Protein AF-A0A524MQH8-F1 (afdb_monomer_lite)

Secondary structure (DSSP, 8-state):
-HHHHHHHHHHTT-SSHHHHHHHHHHHHHHHH---------TTTS-----STT-BGGGEEE-TTSEEEEEEE-GGGPEEEEEEE--HHHHHHHHHHHHHSTTSBTTTT--HHHHHHHHHTTSTT--THHHHHHHHHHHHHHHHHHS---TTS-HHHHHHHHHHHHHHHHHHTT-B-PPPTTHHHHHHHHHHHHHHHHHHHHHHHHHHHHHHHHHHHHHHHHHHHHHHHHHHHHHHHHHHHHHHHHHHHTT---HHHHHHHHHHHHHHHHHHHHHHHHHHHHHHHHHHHHHHHHHHHHHHHHHHHHHHHHHHHHHHTTTB-HHHHHHHTS-THHHHHHHHHHT--GGGGS-HHHHHHHGGGSPPPGGGTT-

Sequence (370 aa):
LPEIRRFIDENLTHDELKRRKTATVCYLINELKFRVGDEKDEEEEADTVGASSLRAEHICFNEDDTVTFDFLGKDSVRLLLTAKLDEKVVKNLKEFMKSSDGNTLFDEVNSSVVSEFLDEVMKGISAKVFRTCHATDAVESKLKEVAVSNDAPEYFKKHIATLANLEAAITCNHKRTISASWQQSLEHQKERLKERRKKTRENTRIYKQRVLDTNAKFEERVVNYEAKLEDDKAKLLEYQKELEQREKDGKSLEGVKKRVASKKKTISTGRKRIRDLKAKHRESIEKLKEKLENRQQRDKEMIEKTELQIEARELTRDYNLGTSLKSYVDPRVYLEWGKRVDYDWRNYYSSTLEKKFNWMDPKPAEEEAQ

Radius of gyration: 39.58 Å; chains: 1; bounding box: 91×42×120 Å

pLDDT: mean 92.37, std 8.1, range [38.09, 98.19]

Foldseek 3Di:
DVQLLVLLVVQCPPPDLLSVLLSLLLQCCQVVVWDQADDDDVVPDDPAGTSQFDALVQWDQDPVQKIWGWTQHPPRDTDTDIDRDDPSSVVLSVVLNVVQPGGGSNPPDHQVNNQVSSVVRPNPDGSLQSLLVQLQVQLLVQLVVDDAALPDDQLVVLLSSLVSLLSSQVRNVQFDDFDPCLVVVLVVLVVVLVVLVVVLVVVLVVLVVVLVVLVVVLVVVLVVLVVVLVVLVVVLVVLVVVLVVCVVVVHDNVVSVVVNVVSVVVNVVSVVVSVVSVVVSVVVSVVSVVVSVVVSVVSVVVSVSSVSVSVSSVSCRTTDSCCCLQRRHDLVSLVVSCVVNVHDSCVNDDPVSCVVCCVVPPDDPPVVPD

Structure (mmCIF, N/CA/C/O backbone):
data_AF-A0A524MQH8-F1
#
_entry.id   AF-A0A524MQH8-F1
#
loop_
_atom_site.group_PDB
_atom_site.id
_atom_site.type_symbol
_atom_site.label_atom_id
_atom_site.label_alt_id
_atom_site.label_comp_id
_atom_site.label_asym_id
_atom_site.label_entity_id
_atom_site.label_seq_id
_atom_site.pdbx_PDB_ins_code
_atom_site.Cartn_x
_atom_site.Cartn_y
_atom_site.Cartn_z
_atom_site.occupancy
_atom_site.B_iso_or_equiv
_atom_site.auth_seq_id
_atom_site.auth_comp_id
_atom_site.auth_asym_id
_atom_site.auth_atom_id
_atom_site.pdbx_PDB_model_num
ATOM 1 N N . LEU A 1 1 ? 1.382 -5.362 -28.847 1.00 81.88 1 LEU A N 1
ATOM 2 C CA . LEU A 1 1 ? 2.761 -5.676 -28.390 1.00 81.88 1 LEU A CA 1
ATOM 3 C C . LEU A 1 1 ? 3.422 -6.818 -29.165 1.00 81.88 1 LEU A C 1
ATOM 5 O O . LEU A 1 1 ? 4.540 -6.590 -29.607 1.00 81.88 1 LEU A O 1
ATOM 9 N N . PRO A 1 2 ? 2.807 -8.005 -29.355 1.00 90.00 2 PRO A N 1
ATOM 10 C CA . PRO A 1 2 ? 3.477 -9.125 -30.032 1.00 90.00 2 PRO A CA 1
ATOM 11 C C . PRO A 1 2 ? 4.004 -8.788 -31.436 1.00 90.00 2 PRO A C 1
ATOM 13 O O . PRO A 1 2 ? 5.153 -9.083 -31.741 1.00 90.00 2 PRO A O 1
ATOM 16 N N . GLU A 1 3 ? 3.205 -8.093 -32.251 1.00 91.44 3 GLU A N 1
ATOM 17 C CA . GLU A 1 3 ? 3.599 -7.661 -33.602 1.00 91.44 3 GLU A CA 1
ATOM 18 C C . GLU A 1 3 ? 4.804 -6.714 -33.590 1.00 91.44 3 GLU A C 1
ATOM 20 O O . GLU A 1 3 ? 5.739 -6.900 -34.359 1.00 91.44 3 GLU A O 1
ATOM 25 N N . ILE A 1 4 ? 4.825 -5.755 -32.659 1.00 92.69 4 ILE A N 1
ATOM 26 C CA . ILE A 1 4 ? 5.936 -4.807 -32.490 1.00 92.69 4 ILE A CA 1
ATOM 27 C C . ILE A 1 4 ? 7.210 -5.538 -32.059 1.00 92.69 4 ILE A C 1
ATOM 29 O O . ILE A 1 4 ? 8.285 -5.238 -32.560 1.00 92.69 4 ILE A O 1
ATOM 33 N N . ARG A 1 5 ? 7.106 -6.518 -31.150 1.00 94.31 5 ARG A N 1
ATOM 34 C CA . ARG A 1 5 ? 8.263 -7.323 -30.722 1.00 94.31 5 ARG A CA 1
ATOM 35 C C . ARG A 1 5 ? 8.853 -8.117 -31.883 1.00 94.31 5 ARG A C 1
ATOM 37 O O . ARG A 1 5 ? 10.067 -8.134 -32.033 1.00 94.31 5 ARG A O 1
ATOM 44 N N . ARG A 1 6 ? 7.998 -8.720 -32.713 1.00 96.06 6 ARG A N 1
ATOM 45 C CA . ARG A 1 6 ? 8.434 -9.424 -33.923 1.00 96.06 6 ARG A CA 1
ATOM 46 C C . ARG A 1 6 ? 9.118 -8.469 -34.904 1.00 96.06 6 ARG A C 1
ATOM 48 O O . ARG A 1 6 ? 10.205 -8.775 -35.369 1.00 96.06 6 ARG A O 1
ATOM 55 N N . PHE A 1 7 ? 8.531 -7.299 -35.149 1.00 96.56 7 PHE A N 1
ATOM 56 C CA . PHE A 1 7 ? 9.129 -6.289 -36.023 1.00 96.56 7 PHE A CA 1
ATOM 57 C C . PHE A 1 7 ? 10.491 -5.802 -35.513 1.00 96.56 7 PHE A C 1
ATOM 59 O O . PHE A 1 7 ? 11.428 -5.671 -36.295 1.00 96.56 7 PHE A O 1
ATOM 66 N N . ILE A 1 8 ? 10.635 -5.576 -34.203 1.00 97.12 8 ILE A N 1
ATOM 67 C CA . ILE A 1 8 ? 11.933 -5.247 -33.600 1.00 97.12 8 ILE A CA 1
ATOM 68 C C . ILE A 1 8 ? 12.939 -6.367 -33.884 1.00 97.12 8 ILE A C 1
ATOM 70 O O . ILE A 1 8 ? 14.015 -6.073 -34.396 1.00 97.12 8 ILE A O 1
ATOM 74 N N . ASP A 1 9 ? 12.583 -7.626 -33.608 1.00 97.44 9 ASP A N 1
ATOM 75 C CA . ASP A 1 9 ? 13.475 -8.778 -33.796 1.00 97.44 9 ASP A CA 1
ATOM 76 C C . ASP A 1 9 ? 13.929 -8.959 -35.254 1.00 97.44 9 ASP A C 1
ATOM 78 O O . ASP A 1 9 ? 15.113 -9.186 -35.511 1.00 97.44 9 ASP A O 1
ATOM 82 N N . GLU A 1 10 ? 13.016 -8.786 -36.213 1.00 97.19 10 GLU A N 1
ATOM 83 C CA . GLU A 1 10 ? 13.306 -8.846 -37.653 1.00 97.19 10 GLU A CA 1
ATOM 84 C C . GLU A 1 10 ? 14.309 -7.763 -38.091 1.00 97.19 10 GLU A C 1
ATOM 86 O O . GLU A 1 10 ? 15.114 -7.982 -38.995 1.00 97.19 10 GLU A O 1
ATOM 91 N N . ASN A 1 11 ? 14.310 -6.604 -37.423 1.00 98.06 11 ASN A N 1
ATOM 92 C CA . ASN A 1 11 ? 15.186 -5.479 -37.754 1.00 98.06 11 ASN A CA 1
ATOM 93 C C . ASN A 1 11 ? 16.503 -5.459 -36.955 1.00 98.06 11 ASN A C 1
ATOM 95 O O . ASN A 1 11 ? 17.382 -4.647 -37.251 1.00 98.06 11 ASN A O 1
ATOM 99 N N . LEU A 1 12 ? 16.702 -6.369 -35.992 1.00 98.12 12 LEU A N 1
ATOM 100 C CA . LEU A 1 12 ? 17.966 -6.478 -35.246 1.00 98.12 12 LEU A CA 1
ATOM 101 C C . LEU A 1 12 ? 19.152 -6.893 -36.126 1.00 98.12 12 LEU A C 1
ATOM 103 O O . LEU A 1 12 ? 20.298 -6.660 -35.747 1.00 98.12 12 LEU A O 1
ATOM 107 N N . THR A 1 13 ? 18.898 -7.485 -37.292 1.00 97.31 13 THR A N 1
ATOM 108 C CA . THR A 1 13 ? 19.925 -7.900 -38.262 1.00 97.31 13 THR A CA 1
ATOM 109 C C . THR A 1 13 ? 19.832 -7.132 -39.579 1.00 97.31 13 THR A C 1
ATOM 111 O O . THR A 1 13 ? 20.353 -7.599 -40.584 1.00 97.31 13 THR A O 1
ATOM 114 N N . HIS A 1 14 ? 19.157 -5.979 -39.594 1.00 97.44 14 HIS A N 1
ATOM 1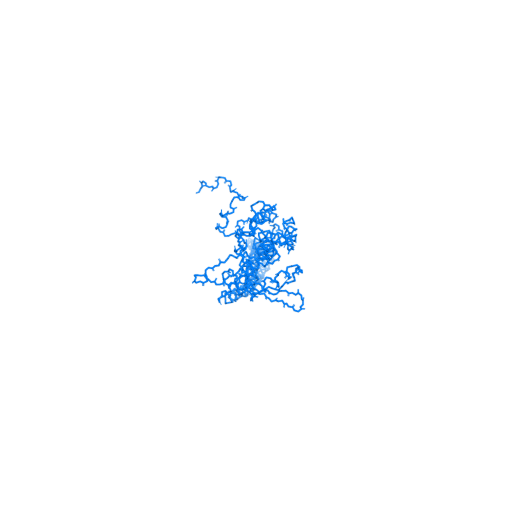15 C CA . HIS A 1 14 ? 18.964 -5.196 -40.813 1.00 97.44 14 HIS A CA 1
ATOM 116 C C . HIS A 1 14 ? 20.299 -4.659 -41.371 1.00 97.44 14 HIS A C 1
ATOM 118 O O . HIS A 1 14 ? 21.209 -4.313 -40.606 1.00 97.44 14 HIS A O 1
ATOM 124 N N . ASP A 1 15 ? 20.405 -4.579 -42.703 1.00 95.50 15 ASP A N 1
ATOM 125 C CA . ASP A 1 15 ? 21.623 -4.139 -43.403 1.00 95.50 15 ASP A CA 1
ATOM 126 C C . ASP A 1 15 ? 21.898 -2.644 -43.189 1.00 95.50 15 ASP A C 1
ATOM 128 O O . ASP A 1 15 ? 23.035 -2.229 -42.970 1.00 95.50 15 ASP A O 1
ATOM 132 N N . GLU A 1 16 ? 20.841 -1.829 -43.202 1.00 96.31 16 GLU A N 1
ATOM 133 C CA . GLU A 1 16 ? 20.921 -0.403 -42.880 1.00 96.31 16 GLU A CA 1
ATOM 134 C C . GLU A 1 16 ? 21.254 -0.185 -41.394 1.00 96.31 16 GLU A C 1
ATOM 136 O O . GLU A 1 16 ? 20.467 -0.523 -40.503 1.00 96.31 16 GLU A O 1
ATOM 141 N N . LEU A 1 17 ? 22.410 0.436 -41.137 1.00 94.56 17 LEU A N 1
ATOM 142 C CA . LEU A 1 17 ? 22.953 0.637 -39.793 1.00 94.56 17 LEU A CA 1
ATOM 143 C C . LEU A 1 17 ? 22.011 1.434 -38.882 1.00 94.56 17 LEU A C 1
ATOM 145 O O . LEU A 1 17 ? 21.773 1.019 -37.748 1.00 94.56 17 LEU A O 1
ATOM 149 N N . LYS A 1 18 ? 21.450 2.546 -39.375 1.00 95.88 18 LYS A N 1
ATOM 150 C CA . LYS A 1 18 ? 20.526 3.393 -38.607 1.00 95.88 18 LYS A CA 1
ATOM 151 C C . LYS A 1 18 ? 19.309 2.595 -38.143 1.00 95.88 18 LYS A C 1
ATOM 153 O O . LYS A 1 18 ? 18.997 2.583 -36.957 1.00 95.88 18 LYS A O 1
ATOM 158 N N . ARG A 1 19 ? 18.696 1.831 -39.049 1.00 97.19 19 ARG A N 1
ATOM 159 C CA . ARG A 1 19 ? 17.550 0.962 -38.750 1.00 97.19 19 ARG A CA 1
ATOM 160 C C . ARG A 1 19 ? 17.898 -0.129 -37.733 1.00 97.19 19 ARG A C 1
ATOM 162 O O . ARG A 1 19 ? 17.135 -0.352 -36.793 1.00 97.19 19 ARG A O 1
ATOM 169 N N . ARG A 1 20 ? 19.082 -0.745 -37.846 1.00 97.50 20 ARG A N 1
ATOM 170 C CA . ARG A 1 20 ? 19.582 -1.738 -36.876 1.00 97.50 20 ARG A CA 1
ATOM 171 C C . ARG A 1 20 ? 19.827 -1.134 -35.487 1.00 97.50 20 ARG A C 1
ATOM 173 O O . ARG A 1 20 ? 19.473 -1.748 -34.474 1.00 97.50 20 ARG A O 1
ATOM 180 N N . LYS A 1 21 ? 20.385 0.081 -35.419 1.00 97.31 21 LYS A N 1
ATOM 181 C CA . LYS A 1 21 ? 20.532 0.857 -34.174 1.00 97.31 21 LYS A CA 1
ATOM 182 C C . LYS A 1 21 ? 19.164 1.157 -33.556 1.00 97.31 21 LYS A C 1
ATOM 184 O O . LYS A 1 21 ? 18.955 0.846 -32.386 1.00 97.31 21 LYS A O 1
ATOM 189 N N . THR A 1 22 ? 18.203 1.652 -34.339 1.00 97.44 22 THR A N 1
ATOM 190 C CA . THR A 1 22 ? 16.839 1.940 -33.863 1.00 97.44 22 THR A CA 1
ATOM 191 C C . THR A 1 22 ? 16.130 0.694 -33.332 1.00 97.44 22 THR A C 1
ATOM 193 O O . THR A 1 22 ? 15.541 0.744 -32.250 1.00 97.44 22 THR A O 1
ATOM 196 N N . ALA A 1 23 ? 16.241 -0.446 -34.022 1.00 98.00 23 ALA A N 1
ATOM 197 C CA . ALA A 1 23 ? 15.701 -1.719 -33.545 1.00 98.00 23 ALA A CA 1
ATOM 198 C C . ALA A 1 23 ? 16.347 -2.153 -32.218 1.00 98.00 23 ALA A C 1
ATOM 200 O O . ALA A 1 23 ? 15.649 -2.557 -31.287 1.00 98.00 23 ALA A O 1
ATOM 201 N N . THR A 1 24 ? 17.667 -1.990 -32.089 1.00 98.19 24 THR A N 1
ATOM 202 C CA . THR A 1 24 ? 18.403 -2.289 -30.850 1.00 98.19 24 THR A CA 1
ATOM 203 C C . THR A 1 24 ? 17.937 -1.397 -29.691 1.00 98.19 24 THR A C 1
ATOM 205 O O . THR A 1 24 ? 17.661 -1.900 -28.603 1.00 98.19 24 THR A O 1
ATOM 208 N N . VAL A 1 25 ? 17.744 -0.093 -29.919 1.00 97.62 25 VAL A N 1
ATOM 209 C CA . VAL A 1 25 ? 17.179 0.835 -28.919 1.00 97.62 25 VAL A CA 1
ATOM 210 C C . VAL A 1 25 ? 15.761 0.417 -28.511 1.00 97.62 25 VAL A C 1
ATOM 212 O O . VAL A 1 25 ? 15.453 0.350 -27.318 1.00 97.62 25 VAL A O 1
ATOM 215 N N . CYS A 1 26 ? 14.901 0.069 -29.474 1.00 97.19 26 CYS A N 1
ATOM 216 C CA . CYS A 1 26 ? 13.543 -0.408 -29.198 1.00 97.19 26 CYS A CA 1
ATOM 217 C C . CYS A 1 26 ? 13.537 -1.703 -28.374 1.00 97.19 26 CYS A C 1
ATOM 219 O O . CYS A 1 26 ? 12.717 -1.847 -27.462 1.00 97.19 26 CYS A O 1
ATOM 221 N N . TYR A 1 27 ? 14.470 -2.621 -28.649 1.00 97.75 27 TYR A N 1
ATOM 222 C CA . TYR A 1 27 ? 14.665 -3.826 -27.848 1.00 97.75 27 TYR A CA 1
ATOM 223 C C . TYR A 1 27 ? 14.998 -3.472 -26.394 1.00 97.75 27 TYR A C 1
ATOM 225 O O . TYR A 1 27 ? 14.322 -3.952 -25.485 1.00 97.75 27 TYR A O 1
ATOM 233 N N . LEU A 1 28 ? 15.971 -2.584 -26.152 1.00 97.25 28 LEU A N 1
ATOM 234 C CA . LEU A 1 28 ? 16.355 -2.173 -24.794 1.00 97.25 28 LEU A CA 1
ATOM 235 C C . LEU A 1 28 ? 15.188 -1.503 -24.046 1.00 97.25 28 LEU A C 1
ATOM 237 O O . LEU A 1 28 ? 14.962 -1.776 -22.866 1.00 97.25 28 LEU A O 1
ATOM 241 N N . ILE A 1 29 ? 14.393 -0.675 -24.728 1.00 95.56 29 ILE A N 1
ATOM 242 C CA . ILE A 1 29 ? 13.192 -0.052 -24.149 1.00 95.56 29 ILE A CA 1
ATOM 243 C C . ILE A 1 29 ? 12.154 -1.111 -23.761 1.00 95.56 29 ILE A C 1
ATOM 245 O O . ILE A 1 29 ? 11.591 -1.049 -22.669 1.00 95.56 29 ILE A O 1
ATOM 249 N N . ASN A 1 30 ? 11.882 -2.087 -24.626 1.00 95.38 30 ASN A N 1
ATOM 250 C CA . ASN A 1 30 ? 10.863 -3.103 -24.365 1.00 95.38 30 ASN A CA 1
ATOM 251 C C . ASN A 1 30 ? 11.314 -4.150 -23.327 1.00 95.38 30 ASN A C 1
ATOM 253 O O . ASN A 1 30 ? 10.545 -4.501 -22.427 1.00 95.38 30 ASN A O 1
ATOM 257 N N . GLU A 1 31 ? 12.542 -4.654 -23.432 1.00 94.81 31 GLU A N 1
ATOM 258 C CA . GLU A 1 31 ? 13.038 -5.749 -22.593 1.00 94.81 31 GLU A CA 1
ATOM 259 C C . GLU A 1 31 ? 13.606 -5.259 -21.262 1.00 94.81 31 GLU A C 1
ATOM 261 O O . GLU A 1 31 ? 13.322 -5.858 -20.224 1.00 94.81 31 GLU A O 1
ATOM 266 N N . LEU A 1 32 ? 14.293 -4.115 -21.245 1.00 95.06 32 LEU A N 1
ATOM 267 C CA . LEU A 1 32 ? 14.907 -3.565 -20.029 1.00 95.06 32 LEU A CA 1
ATOM 268 C C . LEU A 1 32 ? 14.136 -2.379 -19.437 1.00 95.06 32 LEU A C 1
ATOM 270 O O . LEU A 1 32 ? 14.490 -1.872 -18.374 1.00 95.06 32 LEU A O 1
ATOM 274 N N . LYS A 1 33 ? 13.047 -1.950 -20.091 1.00 94.62 33 LYS A N 1
ATOM 275 C CA . LYS A 1 33 ? 12.110 -0.916 -19.607 1.00 94.62 33 LYS A CA 1
ATOM 276 C C . LYS A 1 33 ? 12.796 0.445 -19.452 1.00 94.62 33 LYS A C 1
ATOM 278 O O . LYS A 1 33 ? 12.359 1.301 -18.672 1.00 94.62 33 LYS A O 1
ATOM 283 N N . PHE A 1 34 ? 13.858 0.656 -20.229 1.00 94.44 34 PHE A N 1
ATOM 284 C CA . PHE A 1 34 ? 14.582 1.915 -20.289 1.00 94.44 34 PHE A CA 1
ATOM 285 C C . PHE A 1 34 ? 13.692 3.036 -20.835 1.00 94.44 34 PHE A C 1
ATOM 287 O O . PHE A 1 34 ? 12.722 2.823 -21.564 1.00 94.44 34 PHE A O 1
ATOM 294 N N . ARG A 1 35 ? 14.012 4.270 -20.442 1.00 92.31 35 ARG A N 1
ATOM 295 C CA . ARG A 1 35 ? 13.498 5.465 -21.128 1.00 92.31 35 ARG A CA 1
ATOM 296 C C . ARG A 1 35 ? 14.278 5.643 -22.427 1.00 92.31 35 ARG A C 1
ATOM 298 O O . ARG A 1 35 ? 15.406 5.180 -22.493 1.00 92.31 35 ARG A O 1
ATOM 305 N N . VAL A 1 36 ? 13.705 6.349 -23.402 1.00 90.25 36 VAL A N 1
ATOM 306 C CA . VAL A 1 36 ? 14.403 6.689 -24.656 1.00 90.25 36 VAL A CA 1
ATOM 307 C C . VAL A 1 36 ? 15.668 7.485 -24.354 1.00 90.25 36 VAL A C 1
ATOM 309 O O . VAL A 1 36 ? 16.747 6.942 -24.495 1.00 90.25 36 VAL A O 1
ATOM 312 N N . GLY A 1 37 ? 15.529 8.690 -23.792 1.00 84.12 37 GLY A N 1
ATOM 313 C CA . GLY A 1 37 ? 16.664 9.566 -23.489 1.00 84.12 37 GLY A CA 1
ATOM 314 C C . GLY A 1 37 ? 17.256 10.157 -24.762 1.00 84.12 37 GLY A C 1
ATOM 315 O O . GLY A 1 37 ? 18.005 9.484 -25.462 1.00 84.12 37 GLY A O 1
ATOM 316 N N . ASP A 1 38 ? 16.884 11.398 -25.050 1.00 81.31 38 ASP A N 1
ATOM 317 C CA . ASP A 1 38 ? 17.509 12.175 -26.118 1.00 81.31 38 ASP A CA 1
ATOM 318 C C . ASP A 1 38 ? 18.788 12.837 -25.586 1.00 81.31 38 ASP A C 1
ATOM 320 O O . ASP A 1 38 ? 18.937 12.998 -24.370 1.00 81.31 38 ASP A O 1
ATOM 324 N N . GLU A 1 39 ? 19.704 13.185 -26.491 1.00 71.12 39 GLU A N 1
ATOM 325 C CA . GLU A 1 39 ? 20.921 13.926 -26.150 1.00 71.12 39 GLU A CA 1
ATOM 326 C C . GLU A 1 39 ? 20.575 15.270 -25.500 1.00 71.12 39 GLU A C 1
ATOM 328 O O . GLU A 1 39 ? 19.567 15.906 -25.821 1.00 71.12 39 GLU A O 1
ATOM 333 N N . LYS A 1 40 ? 21.409 15.663 -24.541 1.00 71.81 40 LYS A N 1
ATOM 334 C CA . LYS A 1 40 ? 21.242 16.862 -23.723 1.00 71.81 40 LYS A CA 1
ATOM 335 C C . LYS A 1 40 ? 22.463 17.745 -23.875 1.00 71.81 40 LYS A C 1
ATOM 337 O O . LYS A 1 40 ? 23.552 17.243 -24.134 1.00 71.81 40 LYS A O 1
ATOM 342 N N . ASP A 1 41 ? 22.267 19.039 -23.668 1.00 66.00 41 ASP A N 1
ATOM 343 C CA . ASP A 1 41 ? 23.373 19.977 -23.556 1.00 66.00 41 ASP A CA 1
ATOM 344 C C . ASP A 1 41 ? 24.099 19.745 -22.219 1.00 66.00 41 ASP A C 1
ATOM 346 O O . ASP A 1 41 ? 23.533 19.967 -21.145 1.00 66.00 41 ASP A O 1
ATOM 350 N N . GLU A 1 42 ? 25.329 19.234 -22.286 1.00 62.56 42 GLU A N 1
ATOM 351 C CA . GLU A 1 42 ? 26.147 18.889 -21.116 1.00 62.56 42 GLU A CA 1
ATOM 352 C C . GLU A 1 42 ? 26.597 20.128 -20.316 1.00 62.56 42 GLU A C 1
ATOM 354 O O . GLU A 1 42 ? 27.005 19.992 -19.160 1.00 62.56 42 GLU A O 1
ATOM 359 N N . GLU A 1 43 ? 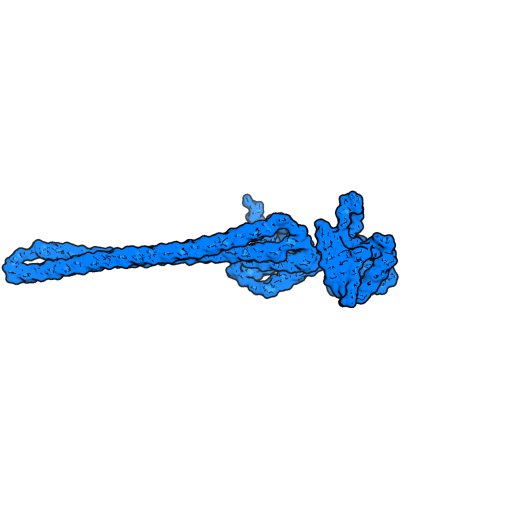26.502 21.336 -20.889 1.00 60.41 43 GLU A N 1
ATOM 360 C CA . GLU A 1 43 ? 26.826 22.588 -20.196 1.00 60.41 43 GLU A CA 1
ATOM 361 C C . GLU A 1 43 ? 25.653 23.107 -19.346 1.00 60.41 43 GLU A C 1
ATOM 363 O O . GLU A 1 43 ? 25.865 23.767 -18.323 1.00 60.41 43 GLU A O 1
ATOM 368 N N . GLU A 1 44 ? 24.414 22.782 -19.730 1.00 61.00 44 GLU A N 1
ATOM 369 C CA . GLU A 1 44 ? 23.197 23.287 -19.080 1.00 61.00 44 GLU A CA 1
ATOM 370 C C . GLU A 1 44 ? 22.473 22.233 -18.228 1.00 61.00 44 GLU A C 1
ATOM 372 O O . GLU A 1 44 ? 21.766 22.574 -17.270 1.00 61.00 44 GLU A O 1
ATOM 377 N N . GLU A 1 45 ? 22.648 20.945 -18.536 1.00 74.31 45 GLU A N 1
ATOM 378 C CA . GLU A 1 45 ? 21.910 19.853 -17.909 1.00 74.31 45 GLU A CA 1
ATOM 379 C C . GLU A 1 45 ? 22.808 18.802 -17.250 1.00 74.31 45 GLU A C 1
ATOM 381 O O . GLU A 1 45 ? 23.938 18.538 -17.645 1.00 74.31 45 GLU A O 1
ATOM 386 N N . ALA A 1 46 ? 22.268 18.134 -16.225 1.00 79.19 46 ALA A N 1
ATOM 387 C CA . ALA A 1 46 ? 22.944 16.992 -15.625 1.00 79.19 46 ALA A CA 1
ATOM 388 C C . ALA A 1 46 ? 23.111 15.859 -16.653 1.00 79.19 46 ALA A C 1
ATOM 390 O O . ALA A 1 46 ? 22.111 15.427 -17.246 1.00 79.19 46 ALA A O 1
ATOM 391 N N . ASP A 1 47 ? 24.336 15.334 -16.770 1.00 85.12 47 ASP A N 1
ATOM 392 C CA . ASP A 1 47 ? 24.672 14.168 -17.597 1.00 85.12 47 ASP A CA 1
ATOM 393 C C . ASP A 1 47 ? 23.831 12.961 -17.162 1.00 85.12 47 ASP A C 1
ATOM 395 O O . ASP A 1 47 ? 24.051 12.319 -16.129 1.00 85.12 47 ASP A O 1
ATOM 399 N N . THR A 1 48 ? 22.760 12.735 -17.915 1.00 89.44 48 THR A N 1
ATOM 400 C CA . THR A 1 48 ? 21.761 11.711 -17.651 1.00 89.44 48 THR A CA 1
ATOM 401 C C . THR A 1 48 ? 21.370 11.072 -18.963 1.00 89.44 48 THR A C 1
ATOM 403 O O . THR A 1 48 ? 21.054 11.765 -19.927 1.00 89.44 48 THR A O 1
ATOM 406 N N . VAL A 1 49 ? 21.340 9.744 -18.992 1.00 91.62 49 VAL A N 1
ATOM 407 C CA . VAL A 1 49 ? 21.167 8.989 -20.234 1.00 91.62 49 VAL A CA 1
ATOM 408 C C . VAL A 1 49 ? 19.924 8.102 -20.226 1.00 91.62 49 VAL A C 1
ATOM 410 O O . VAL A 1 49 ? 19.362 7.747 -19.182 1.00 91.62 49 VAL A O 1
ATOM 413 N N . GLY A 1 50 ? 19.460 7.764 -21.425 1.00 93.12 50 GLY A N 1
ATOM 414 C CA . GLY A 1 50 ? 18.481 6.712 -21.677 1.00 93.12 50 GLY A CA 1
ATOM 415 C C . GLY A 1 50 ? 19.002 5.711 -22.703 1.00 93.12 50 GLY A C 1
ATOM 416 O O . GLY A 1 50 ? 20.190 5.677 -22.993 1.00 93.12 50 GLY A O 1
ATOM 417 N N . ALA A 1 51 ? 18.108 4.882 -23.233 1.00 95.19 51 ALA A N 1
ATOM 418 C CA . ALA A 1 51 ? 18.411 3.847 -24.210 1.00 95.19 51 ALA A CA 1
ATOM 419 C C . ALA A 1 51 ? 19.113 4.361 -25.480 1.00 95.19 51 ALA A C 1
ATOM 421 O O . A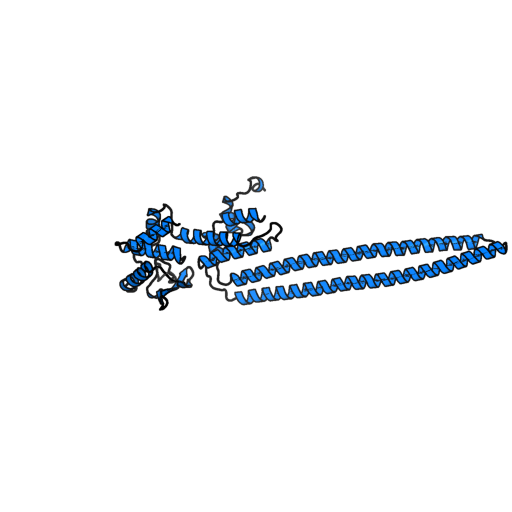LA A 1 51 ? 20.053 3.710 -25.918 1.00 95.19 51 ALA A O 1
ATOM 422 N N . SER A 1 52 ? 18.684 5.486 -26.067 1.00 94.69 52 SER A N 1
ATOM 423 C CA . SER A 1 52 ? 19.302 6.046 -27.285 1.00 94.69 52 SER A CA 1
ATOM 424 C C . SER A 1 52 ? 20.593 6.812 -27.015 1.00 94.69 52 SER A C 1
ATOM 426 O O . SER A 1 52 ? 21.443 6.890 -27.889 1.00 94.69 52 SER A O 1
ATOM 428 N N . SER A 1 53 ? 20.788 7.325 -25.804 1.00 93.69 53 SER A N 1
ATOM 429 C CA . SER A 1 53 ? 21.971 8.116 -25.450 1.00 93.69 53 SER A CA 1
ATOM 430 C C . SER A 1 53 ? 23.007 7.321 -24.638 1.00 93.69 53 SER A C 1
ATOM 432 O O . SER A 1 53 ? 23.822 7.902 -23.924 1.00 93.69 53 SER A O 1
ATOM 434 N N . LEU A 1 54 ? 22.968 5.981 -24.688 1.00 94.94 54 LEU A N 1
ATOM 435 C CA . LEU A 1 54 ? 23.975 5.137 -24.035 1.00 94.94 54 LEU A CA 1
ATOM 436 C C . LEU A 1 54 ? 25.363 5.372 -24.648 1.00 94.94 54 LEU A C 1
ATOM 438 O O . LEU A 1 54 ? 25.492 5.589 -25.849 1.00 94.94 54 LEU A O 1
ATOM 442 N N . ARG A 1 55 ? 26.402 5.252 -23.819 1.00 94.25 55 ARG A N 1
ATOM 443 C CA . ARG A 1 55 ? 27.822 5.369 -24.174 1.00 94.25 55 ARG A CA 1
ATOM 444 C C . ARG A 1 55 ? 28.537 4.073 -23.798 1.00 94.25 55 ARG A C 1
ATOM 446 O O . ARG A 1 55 ? 28.005 3.281 -23.017 1.00 94.25 55 ARG A O 1
ATOM 453 N N . ALA A 1 56 ? 29.727 3.845 -24.351 1.00 94.69 56 ALA A N 1
ATOM 454 C CA . ALA A 1 56 ? 30.448 2.583 -24.172 1.00 94.69 56 ALA A CA 1
ATOM 455 C C . ALA A 1 56 ? 30.770 2.299 -22.694 1.00 94.69 56 ALA A C 1
ATOM 457 O O . ALA A 1 56 ? 30.677 1.161 -22.246 1.00 94.69 56 ALA A O 1
ATOM 458 N N . GLU A 1 57 ? 31.058 3.344 -21.918 1.00 93.69 57 GLU A N 1
ATOM 459 C CA . GLU A 1 57 ? 31.324 3.267 -20.476 1.00 93.69 57 GLU A CA 1
ATOM 460 C C . GLU A 1 57 ? 30.131 2.777 -19.637 1.00 93.69 57 GLU A C 1
ATOM 462 O O . GLU A 1 57 ? 30.325 2.278 -18.532 1.00 93.69 57 GLU A O 1
ATOM 467 N N . HIS A 1 58 ? 28.903 2.867 -20.160 1.00 95.75 58 HIS A N 1
ATOM 468 C CA . HIS A 1 58 ? 27.691 2.445 -19.452 1.00 95.75 58 HIS A CA 1
ATOM 469 C C . HIS A 1 58 ? 27.415 0.943 -19.546 1.00 95.75 58 HIS A C 1
ATOM 471 O O . HIS A 1 58 ? 26.458 0.473 -18.930 1.00 95.75 58 HIS A O 1
ATOM 477 N N . ILE A 1 59 ? 28.180 0.197 -20.351 1.00 97.19 59 ILE A N 1
ATOM 478 C CA . ILE A 1 59 ? 27.893 -1.201 -20.687 1.00 97.19 59 ILE A CA 1
ATOM 479 C C . ILE A 1 59 ? 29.108 -2.073 -20.378 1.00 97.19 59 ILE A C 1
ATOM 481 O O . ILE A 1 59 ? 30.197 -1.865 -20.905 1.00 97.19 59 ILE A O 1
ATOM 485 N N . CYS A 1 60 ? 28.895 -3.112 -19.575 1.00 97.31 60 CYS A N 1
ATOM 486 C CA . CYS A 1 60 ? 29.893 -4.130 -19.273 1.00 97.31 60 CYS A CA 1
ATOM 487 C C . CYS A 1 60 ? 29.383 -5.516 -19.691 1.00 97.31 60 CYS A C 1
ATOM 489 O O . CYS A 1 60 ? 28.272 -5.907 -19.333 1.00 97.31 60 CYS A O 1
ATOM 491 N N . PHE A 1 61 ? 30.194 -6.262 -20.443 1.00 97.38 61 PHE A N 1
ATOM 492 C CA . PHE A 1 61 ? 29.915 -7.658 -20.790 1.00 97.38 61 PHE A CA 1
ATOM 493 C C . PHE A 1 61 ? 30.600 -8.575 -19.780 1.00 97.38 61 PHE A C 1
ATOM 495 O O . PHE A 1 61 ? 31.817 -8.502 -19.616 1.00 97.38 61 PHE A O 1
ATOM 502 N N . ASN A 1 62 ? 29.823 -9.435 -19.130 1.00 96.81 62 ASN A N 1
ATOM 503 C CA . ASN A 1 62 ? 30.305 -10.330 -18.085 1.00 96.81 62 ASN A CA 1
ATOM 504 C C . ASN A 1 62 ? 30.709 -11.700 -18.662 1.00 96.81 62 ASN A C 1
ATOM 506 O O . ASN A 1 62 ? 30.369 -12.042 -19.796 1.00 96.81 62 ASN A O 1
ATOM 510 N N . GLU A 1 63 ? 31.425 -12.496 -17.866 1.00 94.25 63 GLU A N 1
ATOM 511 C CA . GLU A 1 63 ? 31.883 -13.843 -18.251 1.00 94.25 63 GLU A CA 1
ATOM 512 C C . GLU A 1 63 ? 30.747 -14.880 -18.328 1.00 94.25 63 GLU A C 1
ATOM 514 O O . GLU A 1 63 ? 30.905 -15.920 -18.958 1.00 94.25 63 GLU A O 1
ATOM 519 N N . ASP A 1 64 ? 29.598 -14.604 -17.708 1.00 94.75 64 ASP A N 1
ATOM 520 C CA . ASP A 1 64 ? 28.430 -15.491 -17.615 1.00 94.75 64 ASP A CA 1
ATOM 521 C C . ASP A 1 64 ? 27.363 -15.227 -18.700 1.00 94.75 64 ASP A C 1
ATOM 523 O O . ASP A 1 64 ? 26.183 -15.533 -18.515 1.00 94.75 64 ASP A O 1
ATOM 527 N N . ASP A 1 65 ? 27.768 -14.632 -19.826 1.00 93.44 65 ASP A N 1
ATOM 528 C CA . ASP A 1 65 ? 26.905 -14.200 -20.936 1.00 93.44 65 ASP A CA 1
ATOM 529 C C . ASP A 1 65 ? 25.840 -13.151 -20.557 1.00 93.44 65 ASP A C 1
ATOM 531 O O . ASP A 1 65 ? 24.862 -12.943 -21.287 1.00 93.44 65 ASP A O 1
ATOM 535 N N . THR A 1 66 ? 26.009 -12.457 -19.428 1.00 97.62 66 THR A N 1
ATOM 536 C CA . THR A 1 66 ? 25.147 -11.332 -19.050 1.00 97.62 66 THR A CA 1
ATOM 537 C C . THR A 1 66 ? 25.768 -9.981 -19.403 1.00 97.62 66 THR A C 1
ATOM 539 O O . THR A 1 66 ? 26.977 -9.841 -19.600 1.00 97.62 66 THR A O 1
ATOM 542 N N . VAL A 1 67 ? 24.917 -8.959 -19.498 1.00 98.19 67 VAL A N 1
ATOM 543 C CA . VAL A 1 67 ? 25.312 -7.573 -19.759 1.00 98.19 67 VAL A CA 1
ATOM 544 C C . VAL A 1 67 ? 24.850 -6.702 -18.603 1.00 98.19 67 VAL A C 1
ATOM 546 O O . VAL A 1 67 ? 23.668 -6.704 -18.253 1.00 98.19 67 VAL A O 1
ATOM 549 N N . THR A 1 68 ? 25.782 -5.956 -18.017 1.00 97.94 68 THR A N 1
ATOM 550 C CA . THR A 1 68 ? 25.514 -4.974 -16.966 1.00 97.94 68 THR A CA 1
ATOM 551 C C . THR A 1 68 ? 25.444 -3.577 -17.568 1.00 97.94 68 THR A C 1
ATOM 553 O O . THR A 1 68 ? 26.365 -3.145 -18.254 1.00 97.94 68 THR A O 1
ATOM 556 N N . PHE A 1 69 ? 24.362 -2.867 -17.267 1.00 97.62 69 PHE A N 1
ATOM 557 C CA . PHE A 1 69 ? 24.160 -1.456 -17.567 1.00 97.62 69 PHE A CA 1
ATOM 558 C C . PHE A 1 69 ? 24.305 -0.646 -16.281 1.00 97.62 69 PHE A C 1
ATOM 560 O O . PHE A 1 69 ? 23.597 -0.930 -15.311 1.00 97.62 69 PHE A O 1
ATOM 567 N N . ASP A 1 70 ? 25.191 0.347 -16.278 1.00 96.00 70 ASP A N 1
ATOM 568 C CA . ASP A 1 70 ? 25.450 1.226 -15.136 1.00 96.00 70 ASP A CA 1
ATOM 569 C C . ASP A 1 70 ? 25.527 2.683 -15.591 1.00 96.00 70 ASP A C 1
ATOM 571 O O . ASP A 1 70 ? 26.497 3.101 -16.219 1.00 96.00 70 ASP A O 1
ATOM 575 N N . PHE A 1 71 ? 24.475 3.453 -15.320 1.00 94.25 71 PHE A N 1
ATOM 576 C CA . PHE A 1 71 ? 24.407 4.854 -15.731 1.00 94.25 71 PHE A CA 1
ATOM 577 C C . PHE A 1 71 ? 23.468 5.682 -14.855 1.00 94.25 71 PHE A C 1
ATOM 579 O O . PHE A 1 71 ? 22.607 5.154 -14.145 1.00 94.25 71 PHE A O 1
ATOM 586 N N . LEU A 1 72 ? 23.596 7.008 -14.922 1.00 93.38 72 LEU A N 1
ATOM 587 C CA . LEU A 1 72 ? 22.650 7.930 -14.296 1.00 93.38 72 LEU A CA 1
ATOM 588 C C . LEU A 1 72 ? 21.493 8.209 -15.255 1.00 93.38 72 LEU A C 1
ATOM 590 O O . LEU A 1 72 ? 21.679 8.749 -16.338 1.00 93.38 72 LEU A O 1
ATOM 594 N N . GLY A 1 73 ? 20.280 7.817 -14.872 1.00 91.31 73 GLY A N 1
ATOM 595 C CA . GLY A 1 73 ? 19.077 8.112 -15.641 1.00 91.31 73 GLY A CA 1
ATOM 596 C C . GLY A 1 73 ? 18.450 9.448 -15.246 1.00 91.31 73 GLY A C 1
ATOM 597 O O . GLY A 1 73 ? 19.027 10.254 -14.520 1.00 91.31 73 GLY A O 1
ATOM 598 N N . LYS A 1 74 ? 17.202 9.658 -15.677 1.00 87.19 74 LYS A N 1
ATOM 599 C CA . LYS A 1 74 ? 16.390 10.825 -15.287 1.00 87.19 74 LYS A CA 1
ATOM 600 C C . LYS A 1 74 ? 16.469 11.106 -13.776 1.00 87.19 74 LYS A C 1
ATOM 602 O O . LYS A 1 74 ? 16.359 10.176 -12.975 1.00 87.19 74 LYS A O 1
ATOM 607 N N . ASP A 1 75 ? 16.538 12.388 -13.421 1.00 86.44 75 ASP A N 1
ATOM 608 C CA . ASP A 1 75 ? 16.628 12.876 -12.039 1.00 86.44 75 ASP A CA 1
ATOM 609 C C . ASP A 1 75 ? 17.927 12.404 -11.335 1.00 86.44 75 ASP A C 1
ATOM 611 O O . ASP A 1 75 ? 17.969 12.296 -10.110 1.00 86.44 75 ASP A O 1
ATOM 615 N N . SER A 1 76 ? 18.969 12.083 -12.120 1.00 89.00 76 SER A N 1
ATOM 616 C CA . SER A 1 76 ? 20.283 11.573 -11.686 1.00 89.00 76 SER A CA 1
ATOM 617 C C . SER A 1 76 ? 20.205 10.311 -10.822 1.00 89.00 76 SER A C 1
ATOM 619 O O . SER A 1 76 ? 21.036 10.071 -9.945 1.00 89.00 76 SER A O 1
ATOM 621 N N . VAL A 1 77 ? 19.186 9.483 -11.056 1.00 89.56 77 VAL A N 1
ATOM 622 C CA . VAL A 1 77 ? 19.010 8.217 -10.346 1.00 89.56 77 VAL A CA 1
ATOM 623 C C . VAL A 1 77 ? 19.810 7.129 -11.055 1.00 89.56 77 VAL A C 1
ATOM 625 O O . VAL A 1 77 ? 19.549 6.828 -12.221 1.00 89.56 77 VAL A O 1
ATOM 628 N N . ARG A 1 78 ? 20.765 6.523 -10.340 1.00 92.19 78 ARG A N 1
ATOM 629 C CA . ARG A 1 78 ? 21.594 5.429 -10.861 1.00 92.19 78 ARG A CA 1
ATOM 630 C C . ARG A 1 78 ? 20.741 4.211 -11.207 1.00 92.19 78 ARG A C 1
ATOM 632 O O . ARG A 1 78 ? 20.002 3.698 -10.363 1.00 92.19 78 ARG A O 1
ATOM 639 N N . LEU A 1 79 ? 20.877 3.745 -12.439 1.00 92.06 79 LEU A N 1
ATOM 640 C CA . LEU A 1 79 ? 20.371 2.472 -12.915 1.00 92.06 79 LEU A CA 1
ATOM 641 C C . LEU A 1 79 ? 21.549 1.507 -12.984 1.00 92.06 79 LEU A C 1
ATOM 643 O O . LEU A 1 79 ? 22.464 1.727 -13.764 1.00 92.06 79 LEU A O 1
ATOM 647 N N . LEU A 1 80 ? 21.495 0.452 -12.171 1.00 93.69 80 LEU A N 1
ATOM 648 C CA . LEU A 1 80 ? 22.408 -0.683 -12.233 1.00 93.69 80 LEU A CA 1
ATOM 649 C C . LEU A 1 80 ? 21.575 -1.932 -12.524 1.00 93.69 80 LEU A C 1
ATOM 651 O O . LEU A 1 80 ? 20.789 -2.355 -11.673 1.00 93.69 80 LEU A O 1
ATOM 655 N N . LEU A 1 81 ? 21.694 -2.476 -13.733 1.00 94.50 81 LEU A N 1
ATOM 656 C CA . LEU A 1 81 ? 20.888 -3.603 -14.203 1.00 94.50 81 LEU A CA 1
ATOM 657 C C . LEU A 1 81 ? 21.764 -4.617 -14.928 1.00 94.50 81 LEU A C 1
ATOM 659 O O . LEU A 1 81 ? 22.384 -4.280 -15.929 1.00 94.50 81 LEU A O 1
ATOM 663 N N . THR A 1 82 ? 21.735 -5.867 -14.481 1.00 96.69 82 THR A N 1
ATOM 664 C CA . THR A 1 82 ? 22.361 -6.990 -15.185 1.00 96.69 82 THR A CA 1
ATOM 665 C C . THR A 1 82 ? 21.278 -7.861 -15.804 1.00 96.69 82 THR A C 1
ATOM 667 O O . THR A 1 82 ? 20.335 -8.259 -15.119 1.00 96.69 82 THR A O 1
ATOM 670 N N . ALA A 1 83 ? 21.393 -8.144 -17.100 1.00 96.56 83 ALA A N 1
ATOM 671 C CA . ALA A 1 83 ? 20.427 -8.955 -17.829 1.00 96.56 83 ALA A CA 1
ATOM 672 C C . ALA A 1 83 ? 21.109 -9.833 -18.881 1.00 96.56 83 ALA A C 1
ATOM 674 O O . ALA A 1 83 ? 22.099 -9.438 -19.497 1.00 96.56 83 ALA A O 1
ATOM 675 N N . LYS A 1 84 ? 20.539 -11.015 -19.124 1.00 97.56 84 LYS A N 1
ATOM 676 C CA . LYS A 1 84 ? 20.869 -11.824 -20.298 1.00 97.56 84 LYS A CA 1
ATOM 677 C C . LYS A 1 84 ? 20.095 -11.280 -21.497 1.00 97.56 84 LYS A C 1
ATOM 679 O O . LYS A 1 84 ? 18.875 -11.146 -21.422 1.00 97.56 84 LYS A O 1
ATOM 684 N N . LEU A 1 85 ? 20.803 -10.935 -22.568 1.00 97.50 85 LEU A N 1
ATOM 685 C CA . LEU A 1 85 ? 20.219 -10.356 -23.780 1.00 97.50 85 LEU A CA 1
ATOM 686 C C . LEU A 1 85 ? 20.251 -11.364 -24.932 1.00 97.50 85 LEU A C 1
ATOM 688 O O . LEU A 1 85 ? 21.008 -12.331 -24.890 1.00 97.50 85 LEU A O 1
ATOM 692 N N . ASP A 1 86 ? 19.450 -11.110 -25.967 1.00 97.38 86 ASP A N 1
ATOM 693 C CA . ASP A 1 86 ? 19.536 -11.839 -27.231 1.00 97.38 86 ASP A CA 1
ATOM 694 C C . ASP A 1 86 ? 20.934 -11.684 -27.860 1.00 97.38 86 ASP A C 1
ATOM 696 O O . ASP A 1 86 ? 21.531 -10.602 -27.835 1.00 97.38 86 ASP A O 1
ATOM 700 N N . GLU A 1 87 ? 21.459 -12.759 -28.445 1.00 96.88 87 GLU A N 1
ATOM 701 C CA . GLU A 1 87 ? 22.787 -12.784 -29.065 1.00 96.88 87 GLU A CA 1
ATOM 702 C C . GLU A 1 87 ? 22.940 -11.729 -30.172 1.00 96.88 87 GLU A C 1
ATOM 704 O O . GLU A 1 87 ? 24.004 -11.109 -30.285 1.00 96.88 87 GLU A O 1
ATOM 709 N N . LYS A 1 88 ? 21.875 -11.463 -30.947 1.00 97.94 88 LYS A N 1
ATOM 710 C CA . LYS A 1 88 ? 21.851 -10.410 -31.978 1.00 97.94 88 LYS A CA 1
ATOM 711 C C . LYS A 1 88 ? 22.105 -9.040 -31.349 1.00 97.94 88 LYS A C 1
ATOM 713 O O . LYS A 1 88 ? 22.883 -8.245 -31.873 1.00 97.94 88 LYS A O 1
ATOM 718 N N . VAL A 1 89 ? 21.496 -8.784 -30.192 1.00 98.19 89 VAL A N 1
ATOM 719 C CA . VAL A 1 89 ? 21.633 -7.524 -29.449 1.00 98.19 89 VAL A CA 1
ATOM 720 C C . VAL A 1 89 ? 23.029 -7.401 -28.853 1.00 98.19 89 VAL A C 1
ATOM 722 O O . VAL A 1 89 ? 23.652 -6.353 -28.991 1.00 98.19 89 VAL A O 1
ATOM 725 N N . VAL A 1 90 ? 23.563 -8.467 -28.248 1.00 97.88 90 VAL A N 1
ATOM 726 C CA . VAL A 1 90 ? 24.939 -8.477 -27.720 1.00 97.88 90 VAL A CA 1
ATOM 727 C C . VAL A 1 90 ? 25.948 -8.182 -28.830 1.00 97.88 90 VAL A C 1
ATOM 729 O O . VAL A 1 90 ? 26.861 -7.377 -28.633 1.00 97.88 90 VAL A O 1
ATOM 732 N N . LYS A 1 91 ? 25.779 -8.799 -30.007 1.00 97.38 91 LYS A N 1
ATOM 733 C CA . LYS A 1 91 ? 26.628 -8.549 -31.176 1.00 97.38 91 LYS A CA 1
ATOM 734 C C . LYS A 1 91 ? 26.541 -7.089 -31.626 1.00 97.38 91 LYS A C 1
ATOM 736 O O . LYS A 1 91 ? 27.585 -6.460 -31.776 1.00 97.38 91 LYS A O 1
ATOM 741 N N . ASN A 1 92 ? 25.326 -6.554 -31.767 1.00 97.69 92 ASN A N 1
ATOM 742 C CA . ASN A 1 92 ? 25.097 -5.158 -32.138 1.00 97.69 92 ASN A CA 1
ATOM 743 C C . ASN A 1 92 ? 25.761 -4.195 -31.147 1.00 97.69 92 ASN A C 1
ATOM 745 O O . ASN A 1 92 ? 26.512 -3.323 -31.563 1.00 97.69 92 ASN A O 1
ATOM 749 N N . LEU A 1 93 ? 25.564 -4.386 -29.838 1.00 97.12 93 LEU A N 1
ATOM 750 C CA . LEU A 1 93 ? 26.174 -3.533 -28.812 1.00 97.12 93 LEU A CA 1
ATOM 751 C C . LEU A 1 93 ? 27.708 -3.563 -28.883 1.00 97.12 93 LEU A C 1
ATOM 753 O O . LEU A 1 93 ? 28.337 -2.509 -28.887 1.00 97.12 93 LEU A O 1
ATOM 757 N N . LYS A 1 94 ? 28.319 -4.751 -29.004 1.00 95.94 94 LYS A N 1
ATOM 758 C CA . LYS A 1 94 ? 29.781 -4.886 -29.155 1.00 95.94 94 LYS A CA 1
ATOM 759 C C . LYS A 1 94 ? 30.307 -4.212 -30.422 1.00 95.94 94 LYS A C 1
ATOM 761 O O . LYS A 1 94 ? 31.427 -3.709 -30.413 1.00 95.94 94 LYS A O 1
ATOM 766 N N . GLU A 1 95 ? 29.547 -4.256 -31.512 1.00 95.44 95 GLU A N 1
ATOM 767 C CA . GLU A 1 95 ? 29.896 -3.595 -32.769 1.00 95.44 95 GLU A CA 1
ATOM 768 C C . GLU A 1 95 ? 29.808 -2.072 -32.629 1.00 95.44 95 GLU A C 1
ATOM 770 O O . GLU A 1 95 ? 30.788 -1.383 -32.901 1.00 95.44 95 GLU A O 1
ATOM 775 N N . PHE A 1 96 ? 28.689 -1.559 -32.113 1.00 95.38 96 PHE A N 1
ATOM 776 C CA . PHE A 1 96 ? 28.445 -0.122 -31.973 1.00 95.38 96 PHE A CA 1
ATOM 777 C C . PHE A 1 96 ? 29.405 0.544 -30.983 1.00 95.38 96 PHE A C 1
ATOM 779 O O . PHE A 1 96 ? 29.855 1.659 -31.222 1.00 95.38 96 PHE A O 1
ATOM 786 N N . MET A 1 97 ? 29.803 -0.157 -29.916 1.00 93.69 97 MET A N 1
ATOM 787 C CA . MET A 1 97 ? 30.818 0.331 -28.973 1.00 93.69 97 MET A CA 1
ATOM 788 C C . MET A 1 97 ? 32.205 0.490 -29.601 1.00 93.69 97 MET A C 1
ATOM 790 O O . MET A 1 97 ? 32.984 1.319 -29.146 1.00 93.69 97 MET A O 1
ATOM 794 N N . LYS A 1 98 ? 32.540 -0.306 -30.625 1.00 90.12 98 LYS A N 1
ATOM 795 C CA . LYS A 1 98 ? 33.823 -0.174 -31.332 1.00 90.12 98 LYS A CA 1
ATOM 796 C C . LYS A 1 98 ? 33.823 0.989 -32.316 1.00 90.12 98 LYS A C 1
ATOM 798 O O . LYS A 1 98 ? 34.896 1.480 -32.637 1.00 90.12 98 LYS A O 1
ATOM 803 N N . SER A 1 99 ? 32.650 1.381 -32.811 1.00 85.69 99 SER A N 1
ATOM 804 C CA . SER A 1 99 ? 32.494 2.453 -33.795 1.00 85.69 99 SER A CA 1
ATOM 805 C C . SER A 1 99 ? 32.164 3.814 -33.187 1.00 85.69 99 SER A C 1
ATOM 807 O O . SER A 1 99 ? 32.094 4.781 -33.933 1.00 85.69 99 SER A O 1
ATOM 809 N N . SER A 1 100 ? 31.882 3.903 -31.881 1.00 81.06 100 SER A N 1
ATOM 810 C CA . SER A 1 100 ? 31.331 5.133 -31.299 1.00 81.06 100 SER A CA 1
ATOM 811 C C . SER A 1 100 ? 32.370 6.222 -31.015 1.00 81.06 100 SER A C 1
ATOM 813 O O . SER A 1 100 ? 31.966 7.322 -30.671 1.00 81.06 100 SER A O 1
ATOM 815 N N . ASP A 1 101 ? 33.679 5.961 -31.148 1.00 76.06 101 ASP A N 1
ATOM 816 C CA . ASP A 1 101 ? 34.779 6.940 -30.993 1.00 76.06 101 ASP A CA 1
ATOM 817 C C . ASP A 1 101 ? 34.670 7.871 -29.757 1.00 76.06 101 ASP A C 1
ATOM 819 O O . ASP A 1 101 ? 35.144 9.004 -29.764 1.00 76.06 101 ASP A O 1
ATOM 823 N N . GLY A 1 102 ? 34.053 7.393 -28.668 1.00 71.06 102 GLY A N 1
ATOM 824 C CA . GLY A 1 102 ? 33.814 8.166 -27.437 1.00 71.06 102 GLY A CA 1
ATOM 825 C C . GLY A 1 102 ? 32.461 8.894 -27.356 1.00 71.06 102 GLY A C 1
ATOM 826 O O . GLY A 1 102 ? 32.116 9.388 -26.288 1.00 71.06 102 GLY A O 1
ATOM 827 N N . ASN A 1 103 ? 31.671 8.896 -28.430 1.00 82.31 103 ASN A N 1
ATOM 828 C CA . ASN A 1 103 ? 30.307 9.428 -28.494 1.00 82.31 103 ASN A CA 1
ATOM 829 C C . ASN A 1 103 ? 29.248 8.384 -28.075 1.00 82.31 103 ASN A C 1
ATOM 831 O O . ASN A 1 103 ? 29.557 7.260 -27.652 1.00 82.31 103 ASN A O 1
ATOM 835 N N . THR A 1 104 ? 27.973 8.764 -28.198 1.00 88.81 104 THR A N 1
ATOM 836 C CA . THR A 1 104 ? 26.815 7.883 -27.999 1.00 88.81 104 THR A CA 1
ATOM 837 C C . THR A 1 104 ? 26.847 6.684 -28.962 1.00 88.81 104 THR A C 1
ATOM 839 O O . THR A 1 104 ? 27.327 6.764 -30.089 1.00 88.81 104 THR A O 1
ATOM 842 N N . LEU A 1 105 ? 26.358 5.521 -28.512 1.00 92.44 105 LEU A N 1
ATOM 843 C CA . LEU A 1 105 ? 26.319 4.276 -29.303 1.00 92.44 105 LEU A CA 1
ATOM 844 C C . LEU A 1 105 ? 25.336 4.347 -30.474 1.00 92.44 105 LEU A C 1
ATOM 846 O O . LEU A 1 105 ? 25.454 3.585 -31.438 1.00 92.44 105 LEU A O 1
ATOM 850 N N . PHE A 1 106 ? 24.310 5.180 -30.330 1.00 93.62 106 PHE A N 1
ATOM 851 C CA . PHE A 1 106 ? 23.183 5.264 -31.244 1.00 93.62 106 PHE A CA 1
ATOM 852 C C . PHE A 1 106 ? 23.053 6.681 -31.799 1.00 93.62 106 PHE A C 1
ATOM 854 O O . PHE A 1 106 ? 21.965 7.257 -31.794 1.00 93.62 106 PHE A O 1
ATOM 861 N N . ASP A 1 107 ? 24.166 7.221 -32.298 1.00 86.69 107 ASP A N 1
ATOM 862 C CA . ASP A 1 107 ? 24.172 8.434 -33.111 1.00 86.69 107 ASP A CA 1
ATOM 863 C C . ASP A 1 107 ? 23.061 8.374 -34.171 1.00 86.69 107 ASP A C 1
ATOM 865 O O . ASP A 1 107 ? 22.746 7.318 -34.733 1.00 86.69 107 ASP A O 1
ATOM 869 N N . GLU A 1 108 ? 22.416 9.521 -34.381 1.00 89.00 108 GLU A N 1
ATOM 870 C CA . GLU A 1 108 ? 21.257 9.702 -35.264 1.00 89.00 108 GLU A CA 1
ATOM 871 C C . GLU A 1 108 ? 19.961 8.975 -34.853 1.00 89.00 108 GLU A C 1
ATOM 873 O O . GLU A 1 108 ? 18.971 9.041 -35.592 1.00 89.00 108 GLU A O 1
ATOM 878 N N . VAL A 1 109 ? 19.911 8.310 -33.692 1.00 93.69 109 VAL A N 1
ATOM 879 C CA . VAL A 1 109 ? 18.688 7.698 -33.152 1.00 93.69 109 VAL A CA 1
ATOM 880 C C . VAL A 1 109 ? 18.187 8.503 -31.958 1.00 93.69 109 VAL A C 1
ATOM 882 O O . VAL A 1 109 ? 18.678 8.367 -30.846 1.00 93.69 109 VAL A O 1
ATOM 885 N N . ASN A 1 110 ? 17.147 9.303 -32.178 1.00 92.31 110 ASN A N 1
ATOM 886 C CA . ASN A 1 110 ? 16.438 10.040 -31.130 1.00 92.31 110 ASN A CA 1
ATOM 887 C C . ASN A 1 110 ? 14.980 9.562 -30.998 1.00 92.31 110 ASN A C 1
ATOM 889 O O . ASN A 1 110 ? 14.529 8.645 -31.693 1.00 92.31 110 ASN A O 1
ATOM 893 N N . SER A 1 111 ? 14.216 10.193 -30.111 1.00 92.00 111 SER A N 1
ATOM 894 C CA . SER A 1 111 ? 12.812 9.872 -29.860 1.00 92.00 111 SER A CA 1
ATOM 895 C C . SER A 1 111 ? 11.897 9.995 -31.082 1.00 92.00 111 SER A C 1
ATOM 897 O O . SER A 1 111 ? 10.943 9.213 -31.179 1.00 92.00 111 SER A O 1
ATOM 899 N N . SER A 1 112 ? 12.190 10.895 -32.029 1.00 92.56 112 SER A N 1
ATOM 900 C CA . SER A 1 112 ? 11.457 10.990 -33.303 1.00 92.56 112 SER A CA 1
ATOM 901 C C . SER A 1 112 ? 11.699 9.747 -34.145 1.00 92.56 112 SER A C 1
ATOM 903 O O . SER A 1 112 ? 10.746 9.070 -34.513 1.00 92.56 112 SER A O 1
ATOM 905 N N . VAL A 1 113 ? 12.967 9.371 -34.338 1.00 94.88 113 VAL A N 1
ATOM 906 C CA . VAL A 1 113 ? 13.354 8.198 -35.141 1.00 94.88 113 VAL A CA 1
ATOM 907 C C . VAL A 1 113 ? 12.782 6.908 -34.555 1.00 94.88 113 VAL A C 1
ATOM 909 O O . VAL A 1 113 ? 12.274 6.059 -35.284 1.00 94.88 113 VAL A O 1
ATOM 912 N N . VAL A 1 114 ? 12.805 6.765 -33.226 1.00 95.38 114 VAL A N 1
ATOM 913 C CA . VAL A 1 114 ? 12.173 5.624 -32.550 1.00 95.38 114 VAL A CA 1
ATOM 914 C C . VAL A 1 114 ? 10.663 5.599 -32.799 1.00 95.38 114 VAL A C 1
ATOM 916 O O . VAL A 1 114 ? 10.103 4.528 -33.012 1.00 95.38 114 VAL A O 1
ATOM 919 N N . SER A 1 115 ? 9.991 6.751 -32.773 1.00 93.88 115 SER A N 1
ATOM 920 C CA . SER A 1 115 ? 8.542 6.818 -33.001 1.00 93.88 115 SER A CA 1
ATOM 921 C C . SER A 1 115 ? 8.186 6.533 -34.464 1.00 93.88 115 SER A C 1
ATOM 923 O O . SER A 1 115 ? 7.294 5.732 -34.716 1.00 93.88 115 SER A O 1
ATOM 925 N N . GLU A 1 116 ? 8.935 7.089 -35.419 1.00 94.56 116 GLU A N 1
ATOM 926 C CA . GLU A 1 116 ? 8.785 6.828 -36.859 1.00 94.56 116 GLU A CA 1
ATOM 927 C C . GLU A 1 116 ? 8.949 5.338 -37.186 1.00 94.56 116 GLU A C 1
ATOM 929 O O . GLU A 1 116 ? 8.120 4.761 -37.888 1.00 94.56 116 GLU A O 1
ATOM 934 N N . PHE A 1 117 ? 9.964 4.688 -36.609 1.00 95.56 117 PHE A N 1
ATOM 935 C CA . PHE A 1 117 ? 10.187 3.251 -36.766 1.00 95.56 117 PHE A CA 1
ATOM 936 C C . PHE A 1 117 ? 9.021 2.411 -36.221 1.00 95.56 117 PHE A C 1
ATOM 938 O O . PHE A 1 117 ? 8.635 1.412 -36.823 1.00 95.56 117 PHE A O 1
ATOM 945 N N . LEU A 1 118 ? 8.436 2.799 -35.083 1.00 94.38 118 LEU A N 1
ATOM 946 C CA . LEU A 1 118 ? 7.296 2.087 -34.493 1.00 94.38 118 LEU A CA 1
ATOM 947 C C . LEU A 1 118 ? 5.985 2.346 -35.255 1.00 94.38 118 LEU A C 1
ATOM 949 O O . LEU A 1 118 ? 5.141 1.447 -35.338 1.00 94.38 118 LEU A O 1
ATOM 953 N N . ASP A 1 119 ? 5.835 3.534 -35.841 1.00 93.31 119 ASP A N 1
ATOM 954 C CA . ASP A 1 119 ? 4.682 3.931 -36.652 1.00 93.31 119 ASP A CA 1
ATOM 955 C C . ASP A 1 119 ? 4.546 3.110 -37.945 1.00 93.31 119 ASP A C 1
ATOM 957 O O . ASP A 1 119 ? 3.425 2.955 -38.441 1.00 93.31 119 ASP A O 1
ATOM 961 N N . GLU A 1 120 ? 5.641 2.526 -38.454 1.00 93.50 120 GLU A N 1
ATOM 962 C CA . GLU A 1 120 ? 5.605 1.562 -39.567 1.00 93.50 120 GLU A CA 1
ATOM 963 C C . GLU A 1 120 ? 4.745 0.329 -39.240 1.00 93.50 120 GLU A C 1
ATOM 965 O O . GLU A 1 120 ? 4.109 -0.243 -40.127 1.00 93.50 120 GLU A O 1
ATOM 970 N N . VAL A 1 121 ? 4.699 -0.072 -37.965 1.00 91.94 121 VAL A N 1
ATOM 971 C CA . VAL A 1 121 ? 3.897 -1.211 -37.496 1.00 91.94 121 VAL A CA 1
ATOM 972 C C . VAL A 1 121 ? 2.512 -0.755 -37.064 1.00 91.94 121 VAL A C 1
ATOM 974 O O . VAL A 1 121 ? 1.507 -1.378 -37.404 1.00 91.94 121 VAL A O 1
ATOM 977 N N . MET A 1 122 ? 2.447 0.314 -36.271 1.00 89.12 122 MET A N 1
ATOM 978 C CA . MET A 1 122 ? 1.193 0.825 -35.735 1.00 89.12 122 MET A CA 1
ATOM 979 C C . MET A 1 122 ? 1.303 2.325 -35.483 1.00 89.12 122 MET A C 1
ATOM 981 O O . MET A 1 122 ? 2.077 2.763 -34.639 1.00 89.12 122 MET A O 1
ATOM 985 N N . LYS A 1 123 ? 0.464 3.097 -36.180 1.00 89.56 123 LYS A N 1
ATOM 986 C CA . LYS A 1 123 ? 0.445 4.561 -36.086 1.00 89.56 123 LYS A CA 1
ATOM 987 C C . LYS A 1 123 ? 0.133 5.064 -34.677 1.00 89.56 123 LYS A C 1
ATOM 989 O O . LYS A 1 123 ? -0.809 4.598 -34.034 1.00 89.56 123 LYS A O 1
ATOM 994 N N . GLY A 1 124 ? 0.843 6.112 -34.273 1.00 84.81 124 GLY A N 1
ATOM 995 C CA . GLY A 1 124 ? 0.674 6.800 -32.999 1.00 84.81 124 GLY A CA 1
ATOM 996 C C . GLY A 1 124 ? 1.395 6.117 -31.838 1.00 84.81 124 GLY A C 1
ATOM 997 O O . GLY A 1 124 ? 1.106 6.434 -30.679 1.00 84.81 124 GLY A O 1
ATOM 998 N N . ILE A 1 125 ? 2.310 5.181 -32.114 1.00 86.31 125 ILE A N 1
ATOM 999 C CA . ILE A 1 125 ? 3.095 4.534 -31.066 1.00 86.31 125 ILE A CA 1
ATOM 1000 C C . ILE A 1 125 ? 4.342 5.355 -30.772 1.00 86.31 125 ILE A C 1
ATOM 1002 O O . ILE A 1 125 ? 5.150 5.666 -31.633 1.00 86.31 125 ILE A O 1
ATOM 1006 N N . SER A 1 126 ? 4.545 5.612 -29.484 1.00 87.69 126 SER A N 1
ATOM 1007 C CA . SER A 1 126 ? 5.816 6.109 -28.967 1.00 87.69 126 SER A CA 1
ATOM 1008 C C . SER A 1 126 ? 6.462 5.067 -28.065 1.00 87.69 126 SER A C 1
ATOM 1010 O O . SER A 1 126 ? 5.798 4.197 -27.493 1.00 87.69 126 SER A O 1
ATOM 1012 N N . ALA A 1 127 ? 7.756 5.222 -27.817 1.00 86.88 127 ALA A N 1
ATOM 1013 C CA . ALA A 1 127 ? 8.490 4.405 -26.855 1.00 86.88 127 ALA A CA 1
ATOM 1014 C C . ALA A 1 127 ? 7.878 4.377 -25.440 1.00 86.88 127 ALA A C 1
ATOM 1016 O O . ALA A 1 127 ? 8.066 3.423 -24.683 1.00 86.88 127 ALA A O 1
ATOM 1017 N N . LYS A 1 128 ? 7.119 5.414 -25.058 1.00 87.44 128 LYS A N 1
ATOM 1018 C CA . LYS A 1 128 ? 6.436 5.462 -23.760 1.00 87.44 128 LYS A CA 1
ATOM 1019 C C . LYS A 1 128 ? 5.412 4.332 -23.604 1.00 87.44 128 LYS A C 1
ATOM 1021 O O . LYS A 1 128 ? 5.216 3.859 -22.484 1.00 87.44 128 LYS A O 1
ATOM 1026 N N . VAL A 1 129 ? 4.800 3.889 -24.705 1.00 89.56 129 VAL A N 1
ATOM 1027 C CA . VAL A 1 129 ? 3.747 2.863 -24.717 1.00 89.56 129 VAL A CA 1
ATOM 1028 C C . VAL A 1 129 ? 4.235 1.558 -24.090 1.00 89.56 129 VAL A C 1
ATOM 1030 O O . VAL A 1 129 ? 3.505 0.975 -23.295 1.00 89.56 129 VAL A O 1
ATOM 1033 N N . PHE A 1 130 ? 5.482 1.140 -24.340 1.00 92.12 130 PHE A N 1
ATOM 1034 C CA . PHE A 1 130 ? 6.028 -0.095 -23.763 1.00 92.12 130 PHE A CA 1
ATOM 1035 C C . PHE A 1 130 ? 5.983 -0.092 -22.237 1.00 92.12 130 PHE A C 1
ATOM 1037 O O . PHE A 1 130 ? 5.465 -1.025 -21.627 1.00 92.12 130 PHE A O 1
ATOM 1044 N N . ARG A 1 131 ? 6.484 0.978 -21.610 1.00 92.75 131 ARG A N 1
ATOM 1045 C CA . ARG A 1 131 ? 6.466 1.102 -20.146 1.00 92.75 131 ARG A CA 1
ATOM 1046 C C . ARG A 1 131 ? 5.046 1.186 -19.607 1.00 92.75 131 ARG A C 1
ATOM 1048 O O . ARG A 1 131 ? 4.793 0.653 -18.535 1.00 92.75 131 ARG A O 1
ATOM 1055 N N . THR A 1 132 ? 4.129 1.816 -20.342 1.00 94.19 132 THR A N 1
ATOM 1056 C CA . THR A 1 132 ? 2.715 1.861 -19.959 1.00 94.19 132 THR A CA 1
ATOM 1057 C C . THR A 1 132 ? 2.081 0.471 -19.960 1.00 94.19 132 THR A C 1
ATOM 1059 O O . THR A 1 132 ? 1.441 0.097 -18.980 1.00 94.19 132 THR A O 1
ATOM 1062 N N . CYS A 1 133 ? 2.296 -0.323 -21.012 1.00 94.25 133 CYS A N 1
ATOM 1063 C CA . CYS A 1 133 ? 1.790 -1.693 -21.076 1.00 94.25 133 CYS A CA 1
ATOM 1064 C C . CYS A 1 133 ? 2.378 -2.557 -19.953 1.00 94.25 133 CYS A C 1
ATOM 1066 O O . CYS A 1 133 ? 1.624 -3.104 -19.162 1.00 94.25 133 CYS A O 1
ATOM 1068 N N . HIS A 1 134 ? 3.709 -2.593 -19.809 1.00 95.69 134 HIS A N 1
ATOM 1069 C CA . HIS A 1 134 ? 4.368 -3.402 -18.773 1.00 95.69 134 HIS A CA 1
ATOM 1070 C C . HIS A 1 134 ? 3.947 -3.002 -17.352 1.00 95.69 134 HIS A C 1
ATOM 1072 O O . HIS A 1 134 ? 3.708 -3.864 -16.512 1.00 95.69 134 HIS A O 1
ATOM 1078 N N . ALA A 1 135 ? 3.829 -1.700 -17.068 1.00 97.31 135 ALA A N 1
ATOM 1079 C CA . ALA A 1 135 ? 3.357 -1.218 -15.771 1.00 97.31 135 ALA A CA 1
ATOM 1080 C C . ALA A 1 135 ? 1.894 -1.600 -15.509 1.00 97.31 135 ALA A C 1
ATOM 1082 O O . ALA A 1 135 ? 1.565 -2.021 -14.404 1.00 97.31 135 ALA A O 1
ATOM 1083 N N . THR A 1 136 ? 1.024 -1.453 -16.508 1.00 97.56 136 THR A N 1
ATOM 1084 C CA . THR A 1 136 ? -0.402 -1.794 -16.399 1.00 97.56 136 THR A CA 1
ATOM 1085 C C . THR A 1 136 ? -0.588 -3.297 -16.186 1.00 97.56 136 THR A C 1
ATOM 1087 O O . THR A 1 136 ? -1.269 -3.687 -15.240 1.00 97.56 136 THR A O 1
ATOM 1090 N N . ASP A 1 137 ? 0.109 -4.131 -16.962 1.00 97.19 137 ASP A N 1
ATOM 1091 C CA . ASP A 1 137 ? 0.086 -5.593 -16.835 1.00 97.19 137 ASP A CA 1
ATOM 1092 C C . ASP A 1 137 ? 0.577 -6.053 -15.452 1.00 97.19 137 ASP A C 1
ATOM 1094 O O . ASP A 1 137 ? -0.007 -6.956 -14.846 1.00 97.19 137 ASP A O 1
ATOM 1098 N N . ALA A 1 138 ? 1.620 -5.407 -14.921 1.00 97.56 138 ALA A N 1
ATOM 1099 C CA . ALA A 1 138 ? 2.141 -5.662 -13.581 1.00 97.56 138 ALA A CA 1
ATOM 1100 C C . ALA A 1 138 ? 1.102 -5.355 -12.486 1.00 97.56 138 ALA A C 1
ATOM 1102 O O . ALA A 1 138 ? 0.870 -6.187 -11.604 1.00 97.56 138 ALA A O 1
ATOM 1103 N N . VAL A 1 139 ? 0.429 -4.197 -12.563 1.00 98.06 139 VAL A N 1
ATOM 1104 C CA . VAL A 1 139 ? -0.654 -3.847 -11.626 1.00 98.06 139 VAL A CA 1
ATOM 1105 C C . VAL A 1 139 ? -1.798 -4.850 -11.732 1.00 98.06 139 VAL A C 1
ATOM 1107 O O . VAL A 1 139 ? -2.230 -5.388 -10.714 1.00 98.06 139 VAL A O 1
ATOM 1110 N N . GLU A 1 140 ? -2.282 -5.127 -12.942 1.00 97.44 140 GLU A N 1
ATOM 1111 C CA . GLU A 1 140 ? -3.388 -6.062 -13.149 1.00 97.44 140 GLU A CA 1
ATOM 1112 C C . GLU A 1 140 ? -3.085 -7.451 -12.595 1.00 97.44 140 GLU A C 1
ATOM 1114 O O . GLU A 1 140 ? -3.924 -8.040 -11.911 1.00 97.44 140 GLU A O 1
ATOM 1119 N N . SER A 1 141 ? -1.894 -7.974 -12.889 1.00 97.06 141 SER A N 1
ATOM 1120 C CA . SER A 1 141 ? -1.462 -9.290 -12.421 1.00 97.06 141 SER A CA 1
ATOM 1121 C C . SER A 1 141 ? -1.437 -9.328 -10.899 1.00 97.06 141 SER A C 1
ATOM 1123 O O . SER A 1 141 ? -1.999 -10.245 -10.298 1.00 97.06 141 SER A O 1
ATOM 1125 N N . LYS A 1 142 ? -0.888 -8.284 -10.262 1.00 96.75 142 LYS A N 1
ATOM 1126 C CA . LYS A 1 142 ? -0.804 -8.226 -8.803 1.00 96.75 142 LYS A CA 1
ATOM 1127 C C . LYS A 1 142 ? -2.171 -8.109 -8.129 1.00 96.75 142 LYS A C 1
ATOM 1129 O O . LYS A 1 142 ? -2.410 -8.746 -7.106 1.00 96.75 142 LYS A O 1
ATOM 1134 N N . LEU A 1 143 ? -3.086 -7.332 -8.710 1.00 96.19 143 LEU A N 1
ATOM 1135 C CA . LEU A 1 143 ? -4.456 -7.194 -8.207 1.00 96.19 143 LEU A CA 1
ATOM 1136 C C . LEU A 1 143 ? -5.294 -8.469 -8.394 1.00 96.19 143 LEU A C 1
ATOM 1138 O O . LEU A 1 143 ? -6.219 -8.697 -7.617 1.00 96.19 143 LEU A O 1
ATOM 1142 N N . LYS A 1 144 ? -4.989 -9.290 -9.408 1.00 94.81 144 LYS A N 1
ATOM 1143 C CA . LYS A 1 144 ? -5.632 -10.596 -9.642 1.00 94.81 144 LYS A CA 1
ATOM 1144 C C . LYS A 1 144 ? -5.090 -11.691 -8.714 1.00 94.81 144 LYS A C 1
ATOM 1146 O O . LYS A 1 144 ? -5.836 -12.601 -8.370 1.00 94.81 144 LYS A O 1
ATOM 1151 N N . GLU A 1 145 ? -3.820 -11.609 -8.316 1.00 94.38 145 GLU A N 1
ATOM 1152 C CA . GLU A 1 145 ? -3.160 -12.587 -7.437 1.00 94.38 145 GLU A CA 1
ATOM 1153 C C . GLU A 1 145 ? -3.739 -12.581 -6.013 1.00 94.38 145 GLU A C 1
ATOM 1155 O O . GLU A 1 145 ? -3.902 -13.632 -5.394 1.00 94.38 145 GLU A O 1
ATOM 1160 N N . VAL A 1 146 ? -4.068 -11.397 -5.487 1.00 90.44 146 VAL A N 1
ATOM 1161 C CA . VAL A 1 146 ? -4.559 -11.245 -4.114 1.00 90.44 146 VAL A CA 1
ATOM 1162 C C . VAL A 1 146 ? -6.084 -11.203 -4.098 1.00 90.44 146 VAL A C 1
ATOM 1164 O O . VAL A 1 146 ? -6.698 -10.206 -4.478 1.00 90.44 146 VAL A O 1
ATOM 1167 N N . ALA A 1 147 ? -6.709 -12.267 -3.592 1.00 91.19 147 ALA A N 1
ATOM 1168 C CA . ALA A 1 147 ? -8.145 -12.279 -3.340 1.00 91.19 147 ALA A CA 1
ATOM 1169 C C . ALA A 1 147 ? -8.487 -11.337 -2.173 1.00 91.19 147 ALA A C 1
ATOM 1171 O O . ALA A 1 147 ? -8.032 -11.532 -1.045 1.00 91.19 147 ALA A O 1
ATOM 1172 N N . VAL A 1 148 ? -9.303 -10.318 -2.444 1.00 94.19 148 VAL A N 1
ATOM 1173 C CA . VAL A 1 148 ? -9.757 -9.341 -1.448 1.00 94.19 148 VAL A CA 1
ATOM 1174 C C . VAL A 1 148 ? -11.276 -9.378 -1.375 1.00 94.19 148 VAL A C 1
ATOM 1176 O O . VAL A 1 148 ? -11.951 -9.255 -2.393 1.00 94.19 148 VAL A O 1
ATOM 1179 N N . SER A 1 149 ? -11.803 -9.564 -0.167 1.00 93.94 149 SER A N 1
ATOM 1180 C CA . SER A 1 149 ? -13.245 -9.595 0.079 1.00 93.94 149 SER A CA 1
ATOM 1181 C C . SER A 1 149 ? -13.846 -8.186 0.146 1.00 93.94 149 SER A C 1
ATOM 1183 O O . SER A 1 149 ? -13.166 -7.224 0.516 1.00 93.94 149 SER A O 1
ATOM 1185 N N . ASN A 1 150 ? -15.139 -8.060 -0.165 1.00 92.62 150 ASN A N 1
ATOM 1186 C CA . ASN A 1 150 ? -15.851 -6.775 -0.168 1.00 92.62 150 ASN A CA 1
ATOM 1187 C C . ASN A 1 150 ? -15.994 -6.179 1.237 1.00 92.62 150 ASN A C 1
ATOM 1189 O O . ASN A 1 150 ? -15.986 -4.961 1.391 1.00 92.62 150 ASN A O 1
ATOM 1193 N N . ASP A 1 151 ? -16.055 -7.018 2.269 1.00 93.69 151 ASP A N 1
ATOM 1194 C CA . ASP A 1 151 ? -16.091 -6.613 3.679 1.00 93.69 151 ASP A CA 1
ATOM 1195 C C . ASP A 1 151 ? -14.706 -6.261 4.247 1.00 93.69 151 ASP A C 1
ATOM 1197 O O . ASP A 1 151 ? -14.599 -5.831 5.398 1.00 93.69 151 ASP A O 1
ATOM 1201 N N . ALA A 1 152 ? -13.634 -6.413 3.458 1.00 95.25 152 ALA A N 1
ATOM 1202 C CA . ALA A 1 152 ? -12.300 -6.056 3.908 1.00 95.25 152 ALA A CA 1
ATOM 1203 C C . ALA A 1 152 ? -12.219 -4.551 4.236 1.00 95.25 152 ALA A C 1
ATOM 1205 O O . ALA A 1 152 ? -12.769 -3.719 3.505 1.00 95.25 152 ALA A O 1
ATOM 1206 N N . PRO A 1 153 ? -11.484 -4.156 5.288 1.00 95.44 153 PRO A N 1
ATOM 1207 C CA . PRO A 1 153 ? -11.336 -2.748 5.625 1.00 95.44 153 PRO A CA 1
ATOM 1208 C C . PRO A 1 153 ? -10.701 -1.936 4.489 1.00 95.44 153 PRO A C 1
ATOM 1210 O O . PRO A 1 153 ? -9.749 -2.373 3.839 1.00 95.44 153 PRO A O 1
ATOM 1213 N N . GLU A 1 154 ? -11.154 -0.697 4.296 1.00 95.62 154 GLU A N 1
ATOM 1214 C CA . GLU A 1 154 ? -10.632 0.202 3.255 1.00 95.62 154 GLU A CA 1
ATOM 1215 C C . GLU A 1 154 ? -9.108 0.384 3.305 1.00 95.62 154 GLU A C 1
ATOM 1217 O O . GLU A 1 154 ? -8.454 0.501 2.267 1.00 95.62 154 GLU A O 1
ATOM 1222 N N . TYR A 1 155 ? -8.518 0.403 4.506 1.00 95.50 155 TYR A N 1
ATOM 1223 C CA . TYR A 1 155 ? -7.068 0.535 4.658 1.00 95.50 155 TYR A CA 1
ATOM 1224 C C . TYR A 1 155 ? -6.309 -0.674 4.099 1.00 95.50 155 TYR A C 1
ATOM 1226 O O . TYR A 1 155 ? -5.202 -0.503 3.590 1.00 95.50 155 TYR A O 1
ATOM 1234 N N . PHE A 1 156 ? -6.902 -1.869 4.164 1.00 96.69 156 PHE A N 1
ATOM 1235 C CA . PHE A 1 156 ? -6.330 -3.091 3.616 1.00 96.69 156 PHE A CA 1
ATOM 1236 C C . PHE A 1 156 ? -6.434 -3.086 2.089 1.00 96.69 156 PHE A C 1
ATOM 1238 O O . PHE A 1 156 ? -5.428 -3.260 1.403 1.00 96.69 156 PHE A O 1
ATOM 1245 N N . LYS A 1 157 ? -7.611 -2.744 1.543 1.00 96.88 157 LYS A N 1
ATOM 1246 C CA . LYS A 1 157 ? -7.811 -2.573 0.091 1.00 96.88 157 LYS A CA 1
ATOM 1247 C C . LYS A 1 157 ? -6.820 -1.554 -0.494 1.00 96.88 157 LYS A C 1
ATOM 1249 O O . LYS A 1 157 ? -6.160 -1.815 -1.499 1.00 96.88 157 LYS A O 1
ATOM 1254 N N . LYS A 1 158 ? -6.625 -0.417 0.184 1.00 96.38 158 LYS A N 1
ATOM 1255 C CA . LYS A 1 158 ? -5.626 0.595 -0.203 1.00 96.38 158 LYS A CA 1
ATOM 1256 C C . LYS A 1 158 ? -4.194 0.059 -0.177 1.00 96.38 158 LYS A C 1
ATOM 1258 O O . LYS A 1 158 ? -3.392 0.411 -1.044 1.00 96.38 158 LYS A O 1
ATOM 1263 N N . HIS A 1 159 ? -3.857 -0.757 0.820 1.00 97.25 159 HIS A N 1
ATOM 1264 C CA . HIS A 1 159 ? -2.535 -1.362 0.930 1.00 97.25 159 HIS A CA 1
ATOM 1265 C C . HIS A 1 159 ? -2.256 -2.296 -0.258 1.00 97.25 159 HIS A C 1
ATOM 1267 O O . HIS A 1 159 ? -1.234 -2.127 -0.917 1.00 97.25 159 HIS A O 1
ATOM 1273 N N . ILE A 1 160 ? -3.201 -3.168 -0.629 1.00 97.12 160 ILE A N 1
ATOM 1274 C CA . ILE A 1 160 ? -3.067 -4.043 -1.809 1.00 97.12 160 ILE A CA 1
ATOM 1275 C C . ILE A 1 160 ? -2.884 -3.236 -3.100 1.00 97.12 160 ILE A C 1
ATOM 1277 O O . ILE A 1 160 ? -1.961 -3.503 -3.867 1.00 97.12 160 ILE A O 1
ATOM 1281 N N . ALA A 1 161 ? -3.678 -2.182 -3.306 1.00 96.50 161 ALA A N 1
ATOM 1282 C CA . ALA A 1 161 ? -3.499 -1.284 -4.448 1.00 96.50 161 ALA A CA 1
ATOM 1283 C C . ALA A 1 161 ? -2.117 -0.606 -4.475 1.00 96.50 161 ALA A C 1
ATOM 1285 O O . ALA A 1 161 ? -1.539 -0.406 -5.547 1.00 96.50 161 ALA A O 1
ATOM 1286 N N . THR A 1 162 ? -1.575 -0.276 -3.298 1.00 97.25 162 THR A N 1
ATOM 1287 C CA . THR A 1 162 ? -0.230 0.299 -3.154 1.00 97.25 162 THR A CA 1
ATOM 1288 C C . THR A 1 162 ? 0.847 -0.711 -3.539 1.00 97.25 162 THR A C 1
ATOM 1290 O O . THR A 1 162 ? 1.777 -0.344 -4.256 1.00 97.25 162 THR A O 1
ATOM 1293 N N . LEU A 1 163 ? 0.709 -1.973 -3.123 1.00 97.44 163 LEU A N 1
ATOM 1294 C CA . LEU A 1 163 ? 1.625 -3.049 -3.510 1.00 97.44 163 LEU A CA 1
ATOM 1295 C C . LEU A 1 163 ? 1.560 -3.348 -5.012 1.00 97.44 163 LEU A C 1
ATOM 1297 O O . LEU A 1 163 ? 2.595 -3.532 -5.643 1.00 97.44 163 LEU A O 1
ATOM 1301 N N . ALA A 1 164 ? 0.370 -3.318 -5.611 1.00 97.62 164 ALA A N 1
ATOM 1302 C CA . ALA A 1 164 ? 0.230 -3.461 -7.057 1.00 97.62 164 ALA A CA 1
ATOM 1303 C C . ALA A 1 164 ? 0.933 -2.324 -7.816 1.00 97.62 164 ALA A C 1
ATOM 1305 O O . ALA A 1 164 ? 1.669 -2.571 -8.767 1.00 97.62 164 ALA A O 1
ATOM 1306 N N . ASN A 1 165 ? 0.800 -1.075 -7.355 1.00 97.94 165 ASN A N 1
ATOM 1307 C CA . ASN A 1 165 ? 1.541 0.040 -7.951 1.00 97.94 165 ASN A CA 1
ATOM 1308 C C . ASN A 1 165 ? 3.060 -0.067 -7.725 1.00 97.94 165 ASN A C 1
ATOM 1310 O O . ASN A 1 165 ? 3.846 0.398 -8.553 1.00 97.94 165 ASN A O 1
ATOM 1314 N N . LEU A 1 166 ? 3.486 -0.641 -6.595 1.00 97.81 166 LEU A N 1
ATOM 1315 C CA . LEU A 1 166 ? 4.894 -0.932 -6.340 1.00 97.81 166 LEU A CA 1
ATOM 1316 C C . LEU A 1 166 ? 5.437 -1.921 -7.372 1.00 97.81 166 LEU A C 1
ATOM 1318 O O . LEU A 1 166 ? 6.518 -1.674 -7.893 1.00 97.81 166 LEU A O 1
ATOM 1322 N N . GLU A 1 167 ? 4.678 -2.951 -7.745 1.00 97.69 167 GLU A N 1
ATOM 1323 C CA . GLU A 1 167 ? 5.077 -3.896 -8.796 1.00 97.69 167 GLU A CA 1
ATOM 1324 C C . GLU A 1 167 ? 5.328 -3.186 -10.136 1.00 97.69 167 GLU A C 1
ATOM 1326 O O . GLU A 1 167 ? 6.350 -3.397 -10.790 1.00 97.69 167 GLU A O 1
ATOM 1331 N N . ALA A 1 168 ? 4.461 -2.240 -10.506 1.00 97.69 168 ALA A N 1
ATOM 1332 C CA . ALA A 1 168 ? 4.675 -1.397 -11.681 1.00 97.69 168 ALA A CA 1
ATOM 1333 C C . ALA A 1 168 ? 5.930 -0.513 -11.563 1.00 97.69 168 ALA A C 1
ATOM 1335 O O . ALA A 1 168 ? 6.651 -0.303 -12.543 1.00 97.69 168 ALA A O 1
ATOM 1336 N N . ALA A 1 169 ? 6.207 0.023 -10.371 1.00 96.44 169 ALA A N 1
ATOM 1337 C CA . ALA A 1 169 ? 7.403 0.817 -10.111 1.00 96.44 169 ALA A CA 1
ATOM 1338 C C . ALA A 1 169 ? 8.688 -0.025 -10.154 1.00 96.44 169 ALA A C 1
ATOM 1340 O O . ALA A 1 169 ? 9.688 0.458 -10.683 1.00 96.44 169 ALA A O 1
ATOM 1341 N N . ILE A 1 170 ? 8.654 -1.265 -9.659 1.00 95.31 170 ILE A N 1
ATOM 1342 C CA . ILE A 1 170 ? 9.748 -2.241 -9.752 1.00 95.31 170 ILE A CA 1
ATOM 1343 C C . ILE A 1 170 ? 9.992 -2.599 -11.217 1.00 95.31 170 ILE A C 1
ATOM 1345 O O . ILE A 1 170 ? 11.098 -2.403 -11.715 1.00 95.31 170 ILE A O 1
ATOM 1349 N N . THR A 1 171 ? 8.940 -3.015 -11.926 1.00 95.00 171 THR A N 1
ATOM 1350 C CA . THR A 1 171 ? 8.985 -3.422 -13.340 1.00 95.00 171 THR A CA 1
ATOM 1351 C C . THR A 1 171 ? 9.601 -2.342 -14.224 1.00 95.00 171 THR A C 1
ATOM 1353 O O . THR A 1 171 ? 10.421 -2.619 -15.095 1.00 95.00 171 THR A O 1
ATOM 1356 N N . CYS A 1 172 ? 9.228 -1.083 -13.993 1.00 93.19 172 CYS A N 1
ATOM 1357 C CA . CYS A 1 172 ? 9.754 0.049 -14.748 1.00 93.19 172 CYS A CA 1
ATOM 1358 C C . CYS A 1 172 ? 11.030 0.657 -14.148 1.00 93.19 172 CYS A C 1
ATOM 1360 O O . CYS A 1 172 ? 11.469 1.696 -14.637 1.00 93.19 172 CYS A O 1
ATOM 1362 N N . ASN A 1 173 ? 11.598 0.098 -13.080 1.00 90.94 173 ASN A N 1
ATOM 1363 C CA . ASN A 1 173 ? 12.733 0.664 -12.352 1.00 90.94 173 ASN A CA 1
ATOM 1364 C C . ASN A 1 173 ? 12.556 2.162 -12.003 1.00 90.94 173 ASN A C 1
ATOM 1366 O O . ASN A 1 173 ? 13.434 3.002 -12.209 1.00 90.94 173 ASN A O 1
ATOM 1370 N N . HIS A 1 174 ? 11.374 2.539 -11.510 1.00 91.62 174 HIS A N 1
ATOM 1371 C CA . HIS A 1 174 ? 11.071 3.889 -11.033 1.00 91.62 174 HIS A CA 1
ATOM 1372 C C . HIS A 1 174 ? 11.734 4.146 -9.681 1.00 91.62 174 HIS A C 1
ATOM 1374 O O . HIS A 1 174 ? 11.055 4.280 -8.665 1.00 91.62 174 HIS A O 1
ATOM 1380 N N . LYS A 1 175 ? 13.062 4.208 -9.659 1.00 91.44 175 LYS A N 1
ATOM 1381 C CA . LYS A 1 175 ? 13.830 4.482 -8.448 1.00 91.44 175 LYS A CA 1
ATOM 1382 C C . LYS A 1 175 ? 13.774 5.960 -8.059 1.00 91.44 175 LYS A C 1
ATOM 1384 O O . LYS A 1 175 ? 13.461 6.829 -8.876 1.00 91.44 175 LYS A O 1
ATOM 1389 N N . ARG A 1 176 ? 14.060 6.243 -6.790 1.00 90.56 176 ARG A N 1
ATOM 1390 C CA . ARG A 1 176 ? 14.241 7.596 -6.252 1.00 90.56 176 ARG A CA 1
ATOM 1391 C C . ARG A 1 176 ? 15.406 7.650 -5.281 1.00 90.56 176 ARG A C 1
ATOM 1393 O O . ARG A 1 176 ? 15.690 6.678 -4.583 1.00 90.56 176 ARG A O 1
ATOM 1400 N N . THR A 1 177 ? 15.980 8.835 -5.146 1.00 88.75 177 THR A N 1
ATOM 1401 C CA . THR A 1 177 ? 16.897 9.144 -4.052 1.00 88.75 177 THR A CA 1
ATOM 1402 C C . THR A 1 177 ? 16.164 9.056 -2.715 1.00 88.75 177 THR A C 1
ATOM 1404 O O . THR A 1 177 ? 15.069 9.598 -2.538 1.00 88.75 177 THR A O 1
ATOM 1407 N N . ILE A 1 178 ? 16.767 8.349 -1.762 1.00 91.06 178 ILE A N 1
ATOM 1408 C CA . ILE A 1 178 ? 16.212 8.186 -0.420 1.00 91.06 178 ILE A CA 1
ATOM 1409 C C . ILE A 1 178 ? 16.495 9.463 0.373 1.00 91.06 178 ILE A C 1
ATOM 1411 O O . ILE A 1 178 ? 17.637 9.905 0.471 1.00 91.06 178 ILE A O 1
ATOM 1415 N N . SER A 1 179 ? 15.455 10.053 0.962 1.00 90.62 179 SER A N 1
ATOM 1416 C CA . SER A 1 179 ? 15.615 11.217 1.839 1.00 90.62 179 SER A CA 1
ATOM 1417 C C . SER A 1 179 ? 16.446 10.864 3.077 1.00 90.62 179 SER A C 1
ATOM 1419 O O . SER A 1 179 ? 16.213 9.828 3.702 1.00 90.62 179 SER A O 1
ATOM 1421 N N . ALA A 1 180 ? 17.347 11.760 3.487 1.00 93.38 180 ALA A N 1
ATOM 1422 C CA . ALA A 1 180 ? 18.184 11.583 4.676 1.00 93.38 180 ALA A CA 1
ATOM 1423 C C . ALA A 1 180 ? 17.370 11.345 5.967 1.00 93.38 180 ALA A C 1
ATOM 1425 O O . ALA A 1 180 ? 17.805 10.610 6.850 1.00 93.38 180 ALA A O 1
ATOM 1426 N N . SER A 1 181 ? 16.158 11.906 6.068 1.00 94.12 181 SER A N 1
ATOM 1427 C CA . SER A 1 181 ? 15.279 11.745 7.237 1.00 94.12 181 SER A CA 1
ATOM 1428 C C . SER A 1 181 ? 14.370 10.511 7.171 1.00 94.12 181 SER A C 1
ATOM 1430 O O . SER A 1 181 ? 13.592 10.264 8.097 1.00 94.12 181 SER A O 1
ATOM 1432 N N . TRP A 1 182 ? 14.442 9.714 6.095 1.00 94.12 182 TRP A N 1
ATOM 1433 C CA . TRP A 1 182 ? 13.541 8.578 5.886 1.00 94.12 182 TRP A CA 1
ATOM 1434 C C . TRP A 1 182 ? 13.624 7.563 7.030 1.00 94.12 182 TRP A C 1
ATOM 1436 O O . TRP A 1 182 ? 12.584 7.176 7.566 1.00 94.12 182 TRP A O 1
ATOM 1446 N N . GLN A 1 183 ? 14.847 7.209 7.443 1.00 95.19 183 GLN A N 1
ATOM 1447 C CA . GLN A 1 183 ? 15.100 6.239 8.512 1.00 95.19 183 GLN A CA 1
ATOM 1448 C C . GLN A 1 183 ? 14.534 6.725 9.851 1.00 95.19 183 GLN A C 1
ATOM 1450 O O . GLN A 1 183 ? 13.806 5.996 10.519 1.00 95.19 183 GLN A O 1
ATOM 1455 N N . GLN A 1 184 ? 14.807 7.983 10.214 1.00 96.19 184 GLN A N 1
ATOM 1456 C CA . GLN A 1 184 ? 14.318 8.580 11.458 1.00 96.19 184 GLN A CA 1
ATOM 1457 C C . GLN A 1 184 ? 12.784 8.641 11.489 1.00 96.19 184 GLN A C 1
ATOM 1459 O O . GLN A 1 184 ? 12.156 8.348 12.504 1.00 96.19 184 GLN A O 1
ATOM 1464 N N . SER A 1 185 ? 12.161 8.992 10.362 1.00 95.19 185 SER A N 1
ATOM 1465 C CA . SER A 1 185 ? 10.704 9.056 10.254 1.00 95.19 185 SER A CA 1
ATOM 1466 C C . SER A 1 185 ? 10.048 7.672 10.337 1.00 95.19 185 SER A C 1
ATOM 1468 O O . SER A 1 185 ? 8.982 7.550 10.946 1.00 95.19 185 SER A O 1
ATOM 1470 N N . LEU A 1 186 ? 10.673 6.638 9.762 1.00 96.00 186 LEU A N 1
ATOM 1471 C CA . LEU A 1 186 ? 10.221 5.251 9.886 1.00 96.00 186 LEU A CA 1
ATOM 1472 C C . LEU A 1 186 ? 10.336 4.756 11.334 1.00 96.00 186 LEU A C 1
ATOM 1474 O O . LEU A 1 186 ? 9.382 4.177 11.853 1.00 96.00 186 LEU A O 1
ATOM 1478 N N . GLU A 1 187 ? 11.459 5.028 12.000 1.00 96.88 187 GLU A N 1
ATOM 1479 C CA . GLU A 1 187 ? 11.667 4.619 13.393 1.00 96.88 187 GLU A CA 1
ATOM 1480 C C . GLU A 1 187 ? 10.633 5.263 14.320 1.00 96.88 187 GLU A C 1
ATOM 1482 O O . GLU A 1 187 ? 9.952 4.573 15.073 1.00 96.88 187 GLU A O 1
ATOM 1487 N N . HIS A 1 188 ? 10.384 6.565 14.164 1.00 96.50 188 HIS A N 1
ATOM 1488 C CA . HIS A 1 188 ? 9.343 7.252 14.927 1.00 96.50 188 HIS A CA 1
ATOM 1489 C C . HIS A 1 188 ? 7.939 6.650 14.693 1.00 96.50 188 HIS A C 1
ATOM 1491 O O . HIS A 1 188 ? 7.119 6.581 15.611 1.00 96.50 188 HIS A O 1
ATOM 1497 N N . GLN A 1 189 ? 7.627 6.174 13.479 1.00 95.25 189 GLN A N 1
ATOM 1498 C CA . GLN A 1 189 ? 6.372 5.451 13.228 1.00 95.25 189 GLN A CA 1
ATOM 1499 C C . GLN A 1 189 ? 6.325 4.100 13.962 1.00 95.25 189 GLN A C 1
ATOM 1501 O O . GLN A 1 189 ? 5.296 3.780 14.567 1.00 95.25 189 GLN A O 1
ATOM 1506 N N . LYS A 1 190 ? 7.428 3.341 13.970 1.00 97.94 190 LYS A N 1
ATOM 1507 C CA . LYS A 1 190 ? 7.549 2.067 14.701 1.00 97.94 190 LYS A CA 1
ATOM 1508 C C . LYS A 1 190 ? 7.435 2.254 16.215 1.00 97.94 190 LYS A C 1
ATOM 1510 O O . LYS A 1 190 ? 6.712 1.501 16.873 1.00 97.94 190 LYS A O 1
ATOM 1515 N N . GLU A 1 191 ? 8.067 3.283 16.771 1.00 97.81 191 GLU A N 1
ATOM 1516 C CA . GLU A 1 191 ? 7.958 3.628 18.191 1.00 97.81 191 GLU A CA 1
ATOM 1517 C C . GLU A 1 191 ? 6.516 3.963 18.583 1.00 97.81 191 GLU A C 1
ATOM 1519 O O . GLU A 1 191 ? 5.987 3.406 19.550 1.00 97.81 191 GLU A O 1
ATOM 1524 N N . ARG A 1 192 ? 5.828 4.789 17.784 1.00 96.19 192 ARG A N 1
ATOM 1525 C CA . ARG A 1 192 ? 4.408 5.112 18.005 1.00 96.19 192 ARG A CA 1
ATOM 1526 C C . ARG A 1 192 ? 3.511 3.877 17.942 1.00 96.19 192 ARG A C 1
ATOM 1528 O O . ARG A 1 192 ? 2.565 3.767 18.726 1.00 96.19 192 ARG A O 1
ATOM 1535 N N . LEU A 1 193 ? 3.789 2.935 17.038 1.00 97.69 193 LEU A N 1
ATOM 1536 C CA . LEU A 1 193 ? 3.075 1.656 16.976 1.00 97.69 193 LEU A CA 1
ATOM 1537 C C . LEU A 1 193 ? 3.310 0.824 18.247 1.00 97.69 193 LEU A C 1
ATOM 1539 O O . LEU A 1 193 ? 2.361 0.285 18.826 1.00 97.69 193 LEU A O 1
ATOM 1543 N N . LYS A 1 194 ? 4.558 0.748 18.721 1.00 97.81 194 LYS A N 1
ATOM 1544 C CA . LYS A 1 194 ? 4.922 0.045 19.960 1.00 97.81 194 LYS A CA 1
ATOM 1545 C C . LYS A 1 194 ? 4.219 0.648 21.177 1.00 97.81 194 LYS A C 1
ATOM 1547 O O . LYS A 1 194 ? 3.652 -0.091 21.986 1.00 97.81 194 LYS A O 1
ATOM 1552 N N . GLU A 1 195 ? 4.205 1.974 21.291 1.00 97.00 195 GLU A N 1
ATOM 1553 C CA . GLU A 1 195 ? 3.499 2.681 22.360 1.00 97.00 195 GLU A CA 1
ATOM 1554 C C . GLU A 1 195 ? 1.990 2.417 22.304 1.00 97.00 195 GLU A C 1
ATOM 1556 O O . GLU A 1 195 ? 1.380 2.087 23.326 1.00 97.00 195 GLU A O 1
ATOM 1561 N N . ARG A 1 196 ? 1.386 2.468 21.109 1.00 95.81 196 ARG A N 1
ATOM 1562 C CA . ARG A 1 196 ? -0.036 2.157 20.914 1.00 95.81 196 ARG A CA 1
ATOM 1563 C C . ARG A 1 196 ? -0.368 0.742 21.380 1.00 95.81 196 ARG A C 1
ATOM 1565 O O . ARG A 1 196 ? -1.271 0.576 22.198 1.00 95.81 196 ARG A O 1
ATOM 1572 N N . ARG A 1 197 ? 0.407 -0.263 20.953 1.00 96.94 197 ARG A N 1
ATOM 1573 C CA . ARG A 1 197 ? 0.251 -1.661 21.395 1.00 96.94 197 ARG A CA 1
ATOM 1574 C C . ARG A 1 197 ? 0.347 -1.785 22.922 1.00 96.94 197 ARG A C 1
ATOM 1576 O O . ARG A 1 197 ? -0.465 -2.482 23.534 1.00 96.94 197 ARG A O 1
ATOM 1583 N N . LYS A 1 198 ? 1.294 -1.086 23.562 1.00 96.81 198 LYS A N 1
ATOM 1584 C CA . LYS A 1 198 ? 1.427 -1.056 25.032 1.00 96.81 198 LYS A CA 1
ATOM 1585 C C . LYS A 1 198 ? 0.188 -0.444 25.694 1.00 96.81 198 LYS A C 1
ATOM 1587 O O . LYS A 1 198 ? -0.358 -1.033 26.626 1.00 96.81 198 LYS A O 1
ATOM 1592 N N . LYS A 1 199 ? -0.286 0.697 25.191 1.00 94.94 199 LYS A N 1
ATOM 1593 C CA . LYS A 1 199 ? -1.462 1.402 25.716 1.00 94.94 199 LYS A CA 1
ATOM 1594 C C . LYS A 1 199 ? -2.738 0.568 25.592 1.00 94.94 199 LYS A C 1
ATOM 1596 O O . LYS A 1 199 ? -3.510 0.511 26.543 1.00 94.94 199 LYS A O 1
ATOM 1601 N N . THR A 1 200 ? -2.941 -0.128 24.475 1.00 94.62 200 THR A N 1
ATOM 1602 C CA . THR A 1 200 ? -4.077 -1.045 24.276 1.00 94.62 200 THR A CA 1
ATOM 1603 C C . THR A 1 200 ? -4.069 -2.198 25.281 1.00 94.62 200 THR A C 1
ATOM 1605 O O . THR A 1 200 ? -5.108 -2.517 25.869 1.00 94.62 200 THR A O 1
ATOM 1608 N N . ARG A 1 201 ? -2.894 -2.791 25.544 1.00 94.75 201 ARG A N 1
ATOM 1609 C CA . ARG A 1 201 ? -2.733 -3.850 26.556 1.00 94.75 201 ARG A CA 1
ATOM 1610 C C . ARG A 1 201 ? -3.052 -3.340 27.962 1.00 94.75 201 ARG A C 1
ATOM 1612 O O . ARG A 1 201 ? -3.841 -3.971 28.664 1.00 94.75 201 ARG A O 1
ATOM 1619 N N . GLU A 1 202 ? -2.507 -2.187 28.348 1.00 95.31 202 GLU A N 1
ATOM 1620 C CA . GLU A 1 202 ? -2.759 -1.611 29.676 1.00 95.31 202 GLU A CA 1
ATOM 1621 C C . GLU A 1 202 ? -4.226 -1.205 29.850 1.00 95.31 202 GLU A C 1
ATOM 1623 O O . GLU A 1 202 ? -4.852 -1.552 30.847 1.00 95.31 202 GLU A O 1
ATOM 1628 N N . ASN A 1 203 ? -4.825 -0.561 28.845 1.00 92.25 203 ASN A N 1
ATOM 1629 C CA . ASN A 1 203 ? -6.246 -0.216 28.862 1.00 92.25 203 ASN A CA 1
ATOM 1630 C C . ASN A 1 203 ? -7.128 -1.458 29.021 1.00 92.25 203 ASN A C 1
ATOM 1632 O O . ASN A 1 203 ? -8.074 -1.442 29.808 1.00 92.25 203 ASN A O 1
ATOM 1636 N N . THR A 1 204 ? -6.812 -2.540 28.304 1.00 94.00 204 THR A N 1
ATOM 1637 C CA . THR A 1 204 ? -7.520 -3.818 28.443 1.00 94.00 204 THR A CA 1
ATOM 1638 C C . THR A 1 204 ? -7.405 -4.350 29.871 1.00 94.00 204 THR A C 1
ATOM 1640 O O . THR A 1 204 ? -8.408 -4.776 30.446 1.00 94.00 204 THR A O 1
ATOM 1643 N N . ARG A 1 205 ? -6.209 -4.292 30.472 1.00 94.88 205 ARG A N 1
ATOM 1644 C CA . ARG A 1 205 ? -5.979 -4.716 31.860 1.00 94.88 205 ARG A CA 1
ATOM 1645 C C . ARG A 1 205 ? -6.805 -3.894 32.848 1.00 94.88 205 ARG A C 1
ATOM 1647 O O . ARG A 1 205 ? -7.506 -4.474 33.670 1.00 94.88 205 ARG A O 1
ATOM 1654 N N . ILE A 1 206 ? -6.789 -2.567 32.720 1.00 94.06 206 ILE A N 1
ATOM 1655 C CA . ILE A 1 206 ? -7.558 -1.648 33.572 1.00 94.06 206 ILE A CA 1
ATOM 1656 C C . ILE A 1 206 ? -9.061 -1.938 33.479 1.00 94.06 206 ILE A C 1
ATOM 1658 O O . ILE A 1 206 ? -9.747 -1.978 34.497 1.00 94.06 206 ILE A O 1
ATOM 1662 N N . TYR A 1 207 ? -9.590 -2.170 32.275 1.00 92.06 207 TYR A N 1
ATOM 1663 C CA . TYR A 1 207 ? -11.008 -2.497 32.098 1.00 92.06 207 TYR A CA 1
ATOM 1664 C C . TYR A 1 207 ? -11.378 -3.849 32.709 1.00 92.06 207 TYR A C 1
ATOM 1666 O O . TYR A 1 207 ? -12.398 -3.941 33.391 1.00 92.06 207 TYR A O 1
ATOM 1674 N N . LYS A 1 208 ? -10.543 -4.878 32.518 1.00 93.31 208 LYS A N 1
ATOM 1675 C CA . LYS A 1 208 ? -10.741 -6.184 33.163 1.00 93.31 208 LYS A CA 1
ATOM 1676 C C . LYS A 1 208 ? -10.732 -6.053 34.685 1.00 93.31 208 LYS A C 1
ATOM 1678 O O . LYS A 1 208 ? -11.633 -6.575 35.335 1.00 93.31 208 LYS A O 1
ATOM 1683 N N . GLN A 1 209 ? -9.791 -5.289 35.238 1.00 95.00 209 GLN A N 1
ATOM 1684 C CA . GLN A 1 209 ? -9.745 -5.024 36.674 1.00 95.00 209 GLN A CA 1
ATOM 1685 C C . GLN A 1 209 ? -11.003 -4.293 37.153 1.00 95.00 209 GLN A C 1
ATOM 1687 O O . GLN A 1 209 ? -11.612 -4.690 38.137 1.00 95.00 209 GLN A O 1
ATOM 1692 N N . ARG A 1 210 ? -11.473 -3.288 36.408 1.00 94.50 210 ARG A N 1
ATOM 1693 C CA . ARG A 1 210 ? -12.707 -2.562 36.736 1.00 94.50 210 ARG A CA 1
ATOM 1694 C C . ARG A 1 210 ? -13.934 -3.474 36.776 1.00 94.50 210 ARG A C 1
ATOM 1696 O O . ARG A 1 210 ? -14.814 -3.259 37.608 1.00 94.50 210 ARG A O 1
ATOM 1703 N N . VAL A 1 211 ? -14.011 -4.464 35.886 1.00 94.00 211 VAL A N 1
ATOM 1704 C CA . VAL A 1 211 ? -15.069 -5.487 35.902 1.00 94.00 211 VAL A CA 1
ATOM 1705 C C . VAL A 1 211 ? -14.972 -6.331 37.175 1.00 94.00 211 VAL A C 1
ATOM 1707 O O . VAL A 1 211 ? -15.974 -6.464 37.873 1.00 94.00 211 VAL A O 1
ATOM 1710 N N . LEU A 1 212 ? -13.775 -6.818 37.523 1.00 95.06 212 LEU A N 1
ATOM 1711 C CA . LEU A 1 212 ? -13.544 -7.584 38.755 1.00 95.06 212 LEU A CA 1
ATOM 1712 C C . LEU A 1 212 ? -13.925 -6.784 40.008 1.00 95.06 212 LEU A C 1
ATOM 1714 O O . LEU A 1 212 ? -14.704 -7.264 40.827 1.00 95.06 212 LEU A O 1
ATOM 1718 N N . ASP A 1 213 ? -13.469 -5.536 40.118 1.00 94.94 213 ASP A N 1
ATOM 1719 C CA . ASP A 1 213 ? -13.770 -4.665 41.259 1.00 94.94 213 ASP A CA 1
ATOM 1720 C C . ASP A 1 213 ? -15.273 -4.366 41.370 1.00 94.94 213 ASP A C 1
ATOM 1722 O O . ASP A 1 213 ? -15.822 -4.230 42.466 1.00 94.94 213 ASP A O 1
ATOM 1726 N N . THR A 1 214 ? -15.957 -4.239 40.228 1.00 93.56 214 THR A N 1
ATOM 1727 C CA . THR A 1 214 ? -17.407 -4.014 40.185 1.00 93.56 214 THR A CA 1
ATOM 1728 C C . THR A 1 214 ? -18.170 -5.256 40.644 1.00 93.56 214 THR A C 1
ATOM 1730 O O . THR A 1 214 ? -19.158 -5.109 41.366 1.00 93.56 214 THR A O 1
ATOM 1733 N N . ASN A 1 215 ? -17.709 -6.455 40.273 1.00 94.44 215 ASN A N 1
ATOM 1734 C CA . ASN A 1 215 ? -18.264 -7.724 40.749 1.00 94.44 215 ASN A CA 1
ATOM 1735 C C . ASN A 1 215 ? -18.059 -7.883 42.257 1.00 94.44 215 ASN A C 1
ATOM 1737 O O . ASN A 1 215 ? -19.037 -8.075 42.974 1.00 94.44 215 ASN A O 1
ATOM 1741 N N . ALA A 1 216 ? -16.838 -7.675 42.755 1.00 96.00 216 ALA A N 1
ATOM 1742 C CA . ALA A 1 216 ? -16.524 -7.799 44.179 1.00 96.00 216 ALA A CA 1
ATOM 1743 C C . ALA A 1 216 ? -17.385 -6.862 45.051 1.00 96.00 216 ALA A C 1
ATOM 1745 O O . ALA A 1 216 ? -18.019 -7.292 46.014 1.00 96.00 216 ALA A O 1
ATOM 1746 N N . LYS A 1 217 ? -17.507 -5.581 44.665 1.00 94.81 217 LYS A N 1
ATOM 1747 C CA . LYS A 1 217 ? -18.369 -4.607 45.370 1.00 94.81 217 LYS A CA 1
ATOM 1748 C C . LYS A 1 217 ? -19.848 -4.982 45.326 1.00 94.81 217 LYS A C 1
ATOM 1750 O O . LYS A 1 217 ? -20.616 -4.606 46.212 1.00 94.81 217 LYS A O 1
ATOM 1755 N N . PHE A 1 218 ? -20.286 -5.634 44.256 1.00 96.31 218 PHE A N 1
ATOM 1756 C CA . PHE A 1 218 ? -21.656 -6.106 44.137 1.00 96.31 218 PHE A CA 1
ATOM 1757 C C . PHE A 1 218 ? -21.909 -7.316 45.037 1.00 96.31 218 PHE A C 1
ATOM 1759 O O . PHE A 1 218 ? -22.903 -7.308 45.761 1.00 96.31 218 PHE A O 1
ATOM 1766 N N . GLU A 1 219 ? -21.009 -8.298 45.036 1.00 94.69 219 GLU A N 1
ATOM 1767 C CA . GLU A 1 219 ? -21.077 -9.486 45.891 1.00 94.69 219 GLU A CA 1
ATOM 1768 C C . GLU A 1 219 ? -21.152 -9.090 47.368 1.00 94.69 219 GLU A C 1
ATOM 1770 O O . GLU A 1 219 ? -22.082 -9.494 48.065 1.00 94.69 219 GLU A O 1
ATOM 1775 N N . GLU A 1 220 ? -20.278 -8.184 47.813 1.00 95.44 220 GLU A N 1
ATOM 1776 C CA . GLU A 1 220 ? -20.290 -7.652 49.179 1.00 95.44 220 GLU A CA 1
ATOM 1777 C C . GLU A 1 220 ? -21.645 -7.008 49.541 1.00 95.44 220 GLU A C 1
ATOM 1779 O O . GLU A 1 220 ? -22.218 -7.248 50.608 1.00 95.44 220 GLU A O 1
ATOM 1784 N N . ARG A 1 221 ? -22.218 -6.202 48.636 1.00 95.00 221 ARG A N 1
ATOM 1785 C CA . ARG A 1 221 ? -23.533 -5.570 48.848 1.00 95.00 221 ARG A CA 1
ATOM 1786 C C . ARG A 1 221 ? -24.662 -6.591 48.917 1.00 95.00 221 ARG A C 1
ATOM 1788 O O . ARG A 1 221 ? -25.589 -6.400 49.703 1.00 95.00 221 ARG A O 1
ATOM 1795 N N . VAL A 1 222 ? -24.615 -7.628 48.084 1.00 95.19 222 VAL A N 1
ATOM 1796 C CA . VAL A 1 222 ? -25.618 -8.698 48.075 1.00 95.19 222 VAL A CA 1
ATOM 1797 C C . VAL A 1 222 ? -25.570 -9.463 49.390 1.00 95.19 222 VAL A C 1
ATOM 1799 O O . VAL A 1 222 ? -26.614 -9.563 50.027 1.00 95.19 222 VAL A O 1
ATOM 1802 N N . VAL A 1 223 ? -24.384 -9.879 49.846 1.00 96.19 223 VAL A N 1
ATOM 1803 C CA . VAL A 1 223 ? -24.195 -10.556 51.141 1.00 96.19 223 VAL A CA 1
ATOM 1804 C C . VAL A 1 223 ? -24.758 -9.711 52.286 1.00 96.19 223 VAL A C 1
ATOM 1806 O O . VAL A 1 223 ? -25.563 -10.193 53.080 1.00 96.19 223 VAL A O 1
ATOM 1809 N N . ASN A 1 224 ? -24.435 -8.416 52.322 1.00 95.25 224 ASN A N 1
ATOM 1810 C CA . ASN A 1 224 ? -24.940 -7.499 53.347 1.00 95.25 224 ASN A CA 1
ATOM 1811 C C . ASN A 1 224 ? -26.473 -7.350 53.333 1.00 95.25 224 ASN A C 1
ATOM 1813 O O . ASN A 1 224 ? -27.100 -7.216 54.387 1.00 95.25 224 ASN A O 1
ATOM 1817 N N . TYR A 1 225 ? -27.101 -7.333 52.153 1.00 94.00 225 TYR A N 1
ATOM 1818 C CA . TYR A 1 225 ? -28.562 -7.272 52.054 1.00 94.00 225 TYR A CA 1
ATOM 1819 C C . TYR A 1 225 ? -29.232 -8.609 52.368 1.00 94.00 225 TYR A C 1
ATOM 1821 O O . TYR A 1 225 ? -30.313 -8.603 52.956 1.00 94.00 225 TYR A O 1
ATOM 1829 N N . GLU A 1 226 ? -28.614 -9.729 52.000 1.00 93.88 226 GLU A N 1
ATOM 1830 C CA . GLU A 1 226 ? -29.106 -11.073 52.297 1.00 93.88 226 GLU A CA 1
ATOM 1831 C C . GLU A 1 226 ? -29.043 -11.358 53.807 1.00 93.88 226 GLU A C 1
ATOM 1833 O O . GLU A 1 226 ? -30.046 -11.803 54.361 1.00 93.88 226 GLU A O 1
ATOM 1838 N N . ALA A 1 227 ? -27.965 -10.967 54.497 1.00 95.88 227 ALA A N 1
ATOM 1839 C CA . ALA A 1 227 ? -27.858 -11.061 55.957 1.00 95.88 227 ALA A CA 1
ATOM 1840 C C . ALA A 1 227 ? -28.950 -10.248 56.679 1.00 95.88 227 ALA A C 1
ATOM 1842 O O . ALA A 1 227 ? -29.676 -10.779 57.515 1.00 95.88 227 ALA A O 1
ATOM 1843 N N . LYS A 1 228 ? -29.158 -8.979 56.289 1.00 95.31 228 LYS A N 1
ATOM 1844 C CA . LYS A 1 228 ? -30.243 -8.145 56.849 1.00 95.31 228 LYS A CA 1
ATOM 1845 C C . LYS A 1 228 ? -31.626 -8.740 56.605 1.00 95.31 228 LYS A C 1
ATOM 1847 O O . LYS A 1 228 ? -32.511 -8.628 57.451 1.00 95.31 228 LYS A O 1
ATOM 1852 N N . LEU A 1 229 ? -31.828 -9.335 55.430 1.00 94.69 229 LEU A N 1
ATOM 1853 C CA . LEU A 1 229 ? -33.085 -9.989 55.095 1.00 94.69 229 LEU A CA 1
ATOM 1854 C C . LEU A 1 229 ? -33.320 -11.215 55.984 1.00 94.69 229 LEU A C 1
ATOM 1856 O O . LEU A 1 229 ? -34.466 -11.475 56.342 1.00 94.69 229 LEU A O 1
ATOM 1860 N N . GLU A 1 230 ? -32.264 -11.947 56.332 1.00 94.56 230 GLU A N 1
ATOM 1861 C CA . GLU A 1 230 ? -32.334 -13.093 57.234 1.00 94.56 230 GLU A CA 1
ATOM 1862 C C . GLU A 1 230 ? -32.667 -12.670 58.670 1.00 94.56 230 GLU A C 1
ATOM 1864 O O . GLU A 1 230 ? -33.616 -13.200 59.248 1.00 94.56 230 GLU A O 1
ATOM 1869 N N . ASP A 1 231 ? -32.022 -11.622 59.190 1.00 95.44 231 ASP A N 1
ATOM 1870 C CA . ASP A 1 231 ? -32.365 -11.029 60.492 1.00 95.44 231 ASP A CA 1
ATOM 1871 C C . ASP A 1 231 ? -33.833 -10.575 60.548 1.00 95.44 231 ASP A C 1
ATOM 1873 O O . ASP A 1 231 ? -34.543 -10.782 61.538 1.00 95.44 231 ASP A O 1
ATOM 1877 N N . ASP A 1 232 ? -34.323 -9.947 59.475 1.00 94.81 232 ASP A N 1
ATOM 1878 C CA . ASP A 1 232 ? -35.714 -9.509 59.388 1.00 94.81 232 ASP A CA 1
ATOM 1879 C C . ASP A 1 232 ? -36.696 -10.691 59.334 1.00 94.81 232 ASP A C 1
ATOM 1881 O O . ASP A 1 232 ? -37.779 -10.597 59.921 1.00 94.81 232 ASP A O 1
ATOM 1885 N N . LYS A 1 233 ? -36.338 -11.803 58.672 1.00 95.00 233 LYS A N 1
ATOM 1886 C CA . LYS A 1 233 ? -37.132 -13.045 58.685 1.00 95.00 233 LYS A CA 1
ATOM 1887 C C . LYS A 1 233 ? -37.155 -13.680 60.074 1.00 95.00 233 LYS A C 1
ATOM 1889 O O . LYS A 1 233 ? -38.230 -14.089 60.509 1.00 95.00 233 LYS A O 1
ATOM 1894 N N . ALA A 1 234 ? -36.021 -13.727 60.772 1.00 95.69 234 ALA A N 1
ATOM 1895 C CA . ALA A 1 234 ? -35.944 -14.252 62.133 1.00 95.69 234 ALA A CA 1
ATOM 1896 C C . ALA A 1 234 ? -36.842 -13.445 63.088 1.00 95.69 234 ALA A C 1
ATOM 1898 O O . ALA A 1 234 ? -37.688 -14.014 63.774 1.00 95.69 234 ALA A O 1
ATOM 1899 N N . LYS A 1 235 ? -36.775 -12.106 63.031 1.00 95.12 235 LYS A N 1
ATOM 1900 C CA . LYS A 1 235 ? -37.666 -11.221 63.808 1.00 95.12 235 LYS A CA 1
ATOM 1901 C C . LYS A 1 235 ? -39.139 -11.371 63.437 1.00 95.12 235 LYS A C 1
ATOM 1903 O O . LYS A 1 235 ? -40.008 -11.251 64.295 1.00 95.12 235 LYS A O 1
ATOM 1908 N N . LEU A 1 236 ? -39.453 -11.604 62.159 1.00 95.38 236 LEU A N 1
ATOM 1909 C CA . LEU A 1 236 ? -40.829 -11.897 61.751 1.00 95.38 236 LEU A CA 1
ATOM 1910 C C . LEU A 1 236 ? -41.328 -13.184 62.416 1.00 95.38 236 LEU A C 1
ATOM 1912 O O . LEU A 1 236 ? -42.452 -13.193 62.913 1.00 95.38 236 LEU A O 1
ATOM 1916 N N . LEU A 1 237 ? -40.498 -14.229 62.444 1.00 94.94 237 LEU A N 1
ATOM 1917 C CA . LEU A 1 237 ? -40.827 -15.500 63.083 1.00 94.94 237 LEU A CA 1
ATOM 1918 C C . LEU A 1 237 ? -41.046 -15.327 64.593 1.00 94.94 237 LEU A C 1
ATOM 1920 O O . LEU A 1 237 ? -42.004 -15.872 65.135 1.00 94.94 237 LEU A O 1
ATOM 1924 N N . GLU A 1 238 ? -40.219 -14.524 65.266 1.00 94.38 238 GLU A N 1
ATOM 1925 C CA . GLU A 1 238 ? -40.425 -14.157 66.674 1.00 94.38 238 GLU A CA 1
ATOM 1926 C C . GLU A 1 238 ? -41.769 -13.454 66.895 1.00 94.38 238 GLU A C 1
ATOM 1928 O O . GLU A 1 238 ? -42.522 -13.834 67.788 1.00 94.38 238 GLU A O 1
ATOM 1933 N N . TYR A 1 239 ? -42.121 -12.473 66.056 1.00 93.06 239 TYR A N 1
ATOM 1934 C CA . TYR A 1 239 ? -43.408 -11.775 66.165 1.00 93.06 239 TYR A CA 1
ATOM 1935 C C . TYR A 1 239 ? -44.602 -12.685 65.878 1.00 93.06 239 TYR A C 1
ATOM 1937 O O . TYR A 1 239 ? -45.668 -12.490 66.457 1.00 93.06 239 TYR A O 1
ATOM 1945 N N . GLN A 1 240 ? -44.445 -13.667 64.990 1.00 92.38 240 GLN A N 1
ATOM 1946 C CA . GLN A 1 240 ? -45.472 -14.675 64.731 1.00 92.38 240 GLN A CA 1
ATOM 1947 C C . GLN A 1 240 ? -45.677 -15.580 65.949 1.00 92.38 240 GLN A C 1
ATOM 1949 O O . GLN A 1 240 ? -46.815 -15.762 66.369 1.00 92.38 240 GLN A O 1
ATOM 1954 N N . LYS A 1 241 ? -44.591 -16.046 66.578 1.00 93.38 241 LYS A N 1
ATOM 1955 C CA . LYS A 1 241 ? -44.659 -16.813 67.832 1.00 93.38 241 LYS A CA 1
ATOM 1956 C C . LYS A 1 241 ? -45.276 -15.999 68.978 1.00 93.38 241 LYS A C 1
ATOM 1958 O O . LYS A 1 241 ? -46.107 -16.519 69.715 1.00 93.38 241 LYS A O 1
ATOM 1963 N N . GLU A 1 242 ? -44.915 -14.717 69.119 1.00 91.50 242 GLU A N 1
ATOM 1964 C CA . GLU A 1 242 ? -45.522 -13.820 70.121 1.00 91.50 242 GLU A CA 1
ATOM 1965 C C . GLU A 1 242 ? -47.031 -13.663 69.884 1.00 91.50 242 GLU A C 1
ATOM 1967 O O . GLU A 1 242 ? -47.814 -13.669 70.834 1.00 91.50 242 GLU A O 1
ATOM 1972 N N . LEU A 1 243 ? -47.447 -13.534 68.619 1.00 90.88 243 LEU A N 1
ATOM 1973 C CA . LEU A 1 243 ? -48.854 -13.409 68.252 1.00 90.88 243 LEU A CA 1
ATOM 1974 C C . LEU A 1 243 ? -49.651 -14.657 68.656 1.00 90.88 243 LEU A C 1
ATOM 1976 O O . LEU A 1 243 ? -50.687 -14.513 69.299 1.00 90.88 243 LEU A O 1
ATOM 1980 N N . GLU A 1 244 ? -49.140 -15.849 68.336 1.00 89.62 244 GLU A N 1
ATOM 1981 C CA . GLU A 1 244 ? -49.752 -17.134 68.706 1.00 89.62 244 GLU A CA 1
ATOM 1982 C C . GLU A 1 244 ? -49.868 -17.300 70.228 1.00 89.62 244 GLU A C 1
ATOM 1984 O O . GLU A 1 244 ? -50.890 -17.763 70.733 1.00 89.62 244 GLU A O 1
ATOM 1989 N N . GLN A 1 245 ? -48.840 -16.898 70.983 1.00 89.25 245 GLN A N 1
ATOM 1990 C CA . GLN A 1 245 ? -48.878 -16.981 72.443 1.00 89.25 245 GLN A CA 1
ATOM 1991 C C . GLN A 1 245 ? -49.898 -16.006 73.045 1.00 89.25 245 GLN A C 1
ATOM 1993 O O . GLN A 1 245 ? -50.662 -16.383 73.929 1.00 89.25 245 GLN A O 1
ATOM 1998 N N . ARG A 1 246 ? -49.960 -14.758 72.558 1.00 88.88 246 ARG A N 1
ATOM 1999 C CA . ARG A 1 246 ? -50.952 -13.778 73.039 1.00 88.88 246 ARG A CA 1
ATOM 2000 C C . ARG A 1 246 ? -52.387 -14.179 72.714 1.00 88.88 246 ARG A C 1
ATOM 2002 O O . ARG A 1 246 ? -53.283 -13.831 73.479 1.00 88.88 246 ARG A O 1
ATOM 2009 N N . GLU A 1 247 ? -52.592 -14.885 71.606 1.00 86.44 247 GLU A N 1
ATOM 2010 C CA . GLU A 1 247 ? -53.889 -15.436 71.212 1.00 86.44 247 GLU A CA 1
ATOM 2011 C C . GLU A 1 247 ? -54.342 -16.531 72.182 1.00 86.44 247 GLU A C 1
ATOM 2013 O O . GLU A 1 247 ? -55.474 -16.484 72.659 1.00 86.44 247 GLU A O 1
ATOM 2018 N N . LYS A 1 248 ? -53.434 -17.434 72.576 1.00 86.38 248 LYS A N 1
ATOM 2019 C CA . LYS A 1 248 ? -53.689 -18.436 73.628 1.00 86.38 248 LYS A CA 1
ATOM 2020 C C . LYS A 1 248 ? -53.960 -17.805 74.997 1.00 86.38 248 LYS A C 1
ATOM 2022 O O . LYS A 1 248 ? -54.827 -18.277 75.722 1.00 86.38 248 LYS A O 1
ATOM 2027 N N . ASP A 1 249 ? -53.248 -16.731 75.333 1.00 84.62 249 ASP A N 1
ATOM 2028 C CA . ASP A 1 249 ? -53.384 -16.017 76.608 1.00 84.62 249 ASP A CA 1
ATOM 2029 C C . ASP A 1 249 ? -54.624 -15.089 76.675 1.00 84.62 249 ASP A C 1
ATOM 2031 O O . ASP A 1 249 ? -54.834 -14.433 77.696 1.00 84.62 249 ASP A O 1
ATOM 2035 N N . GLY A 1 250 ? -55.405 -14.944 75.593 1.00 79.56 250 GLY A N 1
ATOM 2036 C CA . GLY A 1 250 ? -56.559 -14.032 75.538 1.00 79.56 250 GLY A CA 1
ATOM 2037 C C . GLY A 1 250 ? -56.203 -12.536 75.615 1.00 79.56 250 GLY A C 1
ATOM 2038 O O . GLY A 1 250 ? -57.029 -11.715 76.013 1.00 79.56 250 GLY A O 1
ATOM 2039 N N . LYS A 1 251 ? -54.965 -12.159 75.263 1.00 83.25 251 LYS A N 1
ATOM 2040 C CA . LYS A 1 251 ? -54.448 -10.777 75.325 1.00 83.25 251 LYS A CA 1
ATOM 2041 C C . LYS A 1 251 ? -54.668 -10.027 74.005 1.00 83.25 251 LYS A C 1
ATOM 2043 O O . LYS A 1 251 ? -54.860 -10.615 72.946 1.00 83.25 251 LYS A O 1
ATOM 2048 N N . SER A 1 252 ? -54.576 -8.695 74.043 1.00 82.31 252 SER A N 1
ATOM 2049 C CA . SER A 1 252 ? -54.734 -7.846 72.849 1.00 82.31 252 SER A CA 1
ATOM 2050 C C . SER A 1 252 ? -53.712 -8.167 71.742 1.00 82.31 252 SER A C 1
ATOM 2052 O O . SER A 1 252 ? -52.499 -8.183 71.978 1.00 82.31 252 SER A O 1
ATOM 2054 N N . LEU A 1 253 ? -54.220 -8.377 70.520 1.00 87.00 253 LEU A N 1
ATOM 2055 C CA . LEU A 1 253 ? -53.464 -8.822 69.337 1.00 87.00 253 LEU A CA 1
ATOM 2056 C C . LEU A 1 253 ? -53.097 -7.689 68.363 1.00 87.00 253 LEU A C 1
ATOM 2058 O O . LEU A 1 253 ? -52.205 -7.850 67.530 1.00 87.00 253 LEU A O 1
ATOM 2062 N N . GLU A 1 254 ? -53.776 -6.543 68.452 1.00 84.62 254 GLU A N 1
ATOM 2063 C CA . GLU A 1 254 ? -53.689 -5.418 67.503 1.00 84.62 254 GLU A CA 1
ATOM 2064 C C . GLU A 1 254 ? -52.243 -4.933 67.279 1.00 84.62 254 GLU A C 1
ATOM 2066 O O . GLU A 1 254 ? -51.775 -4.811 66.143 1.00 84.62 254 GLU A O 1
ATOM 2071 N N . GLY A 1 255 ? -51.492 -4.723 68.367 1.00 87.44 255 GLY A N 1
ATOM 2072 C CA . GLY A 1 255 ? -50.111 -4.232 68.305 1.00 87.44 255 GLY A CA 1
ATOM 2073 C C . GLY A 1 255 ? -49.141 -5.217 67.643 1.00 87.44 255 GLY A C 1
ATOM 2074 O O . GLY A 1 255 ? -48.312 -4.818 66.822 1.00 87.44 255 GLY A O 1
ATOM 2075 N N . VAL A 1 256 ? -49.265 -6.515 67.944 1.00 85.88 256 VAL A N 1
ATOM 2076 C CA . VAL A 1 256 ? -48.389 -7.553 67.374 1.00 85.88 256 VAL A CA 1
ATOM 2077 C C . VAL A 1 256 ? -48.738 -7.810 65.905 1.00 85.88 256 VAL A C 1
ATOM 2079 O O . VAL A 1 256 ? -47.831 -7.889 65.075 1.00 85.88 256 VAL A O 1
ATOM 2082 N N . LYS A 1 257 ? -50.029 -7.803 65.532 1.00 90.38 257 LYS A N 1
ATOM 2083 C CA . LYS A 1 257 ? -50.465 -7.874 64.122 1.00 90.38 257 LYS A CA 1
ATOM 2084 C C . LYS A 1 257 ? -49.869 -6.738 63.282 1.00 90.38 257 LYS A C 1
ATOM 2086 O O . LYS A 1 257 ? -49.344 -6.998 62.196 1.00 90.38 257 LYS A O 1
ATOM 2091 N N . LYS A 1 258 ? -49.860 -5.500 63.795 1.00 92.62 258 LYS A N 1
ATOM 2092 C CA . LYS A 1 258 ? -49.211 -4.350 63.132 1.00 92.62 258 LYS A CA 1
ATOM 2093 C C . LYS A 1 258 ? -47.701 -4.552 62.950 1.00 92.62 258 LYS A C 1
ATOM 2095 O O . LYS A 1 258 ? -47.179 -4.274 61.868 1.00 92.62 258 LYS A O 1
ATOM 2100 N N . ARG A 1 259 ? -46.994 -5.088 63.956 1.00 92.12 259 ARG A N 1
ATOM 2101 C CA . ARG A 1 259 ? -45.551 -5.406 63.864 1.00 92.12 259 ARG A CA 1
ATOM 2102 C C . ARG A 1 259 ? -45.261 -6.489 62.821 1.00 92.12 259 ARG A C 1
ATOM 2104 O O . ARG A 1 259 ? -44.355 -6.306 62.007 1.00 92.12 259 ARG A O 1
ATOM 2111 N N . VAL A 1 260 ? -46.052 -7.565 62.794 1.00 92.06 260 VAL A N 1
ATOM 2112 C CA . VAL A 1 260 ? -45.968 -8.641 61.787 1.00 92.06 260 VAL A CA 1
ATOM 2113 C C . VAL A 1 260 ? -46.181 -8.080 60.379 1.00 92.06 260 VAL A C 1
ATOM 2115 O O . VAL A 1 260 ? -45.364 -8.321 59.489 1.00 92.06 260 VAL A O 1
ATOM 2118 N N . ALA A 1 261 ? -47.241 -7.295 60.169 1.00 93.50 261 ALA A N 1
ATOM 2119 C CA . ALA A 1 261 ? -47.542 -6.689 58.872 1.00 93.50 261 ALA A CA 1
ATOM 2120 C C . ALA A 1 261 ? -46.422 -5.744 58.399 1.00 93.50 261 ALA A C 1
ATOM 2122 O O . ALA A 1 261 ? -45.963 -5.842 57.257 1.00 93.50 261 ALA A O 1
ATOM 2123 N N . SER A 1 262 ? -45.926 -4.881 59.293 1.00 94.69 262 SER A N 1
ATOM 2124 C CA . SER A 1 262 ? -44.802 -3.982 59.014 1.00 94.69 262 SER A CA 1
ATOM 2125 C C . SER A 1 262 ? -43.543 -4.759 58.614 1.00 94.69 262 SER A C 1
ATOM 2127 O O . SER A 1 262 ? -42.943 -4.484 57.573 1.00 94.69 262 SER A O 1
ATOM 2129 N N . LYS A 1 263 ? -43.190 -5.812 59.363 1.00 95.25 263 LYS A N 1
ATOM 2130 C CA . LYS A 1 263 ? -41.998 -6.622 59.083 1.00 95.25 263 LYS A CA 1
ATOM 2131 C C . LYS A 1 263 ? -42.117 -7.423 57.779 1.00 95.25 263 LYS A C 1
ATOM 2133 O O . LYS A 1 263 ? -41.159 -7.459 57.007 1.00 95.25 263 LYS A O 1
ATOM 2138 N N . LYS A 1 264 ? -43.300 -7.969 57.454 1.00 94.38 264 LYS A N 1
ATOM 2139 C CA . LYS A 1 264 ? -43.579 -8.581 56.136 1.00 94.38 264 LYS A CA 1
ATOM 2140 C C . LYS A 1 264 ? -43.335 -7.593 54.988 1.00 94.38 264 LYS A C 1
ATOM 2142 O O . LYS A 1 264 ? -42.726 -7.961 53.981 1.00 94.38 264 LYS A O 1
ATOM 2147 N N . LYS A 1 265 ? -43.754 -6.330 55.144 1.00 95.44 265 LYS A N 1
ATOM 2148 C CA . LYS A 1 265 ? -43.496 -5.265 54.158 1.00 95.44 265 LYS A CA 1
ATOM 2149 C C . LYS A 1 265 ? -41.999 -4.964 54.022 1.00 95.44 265 LYS A C 1
ATOM 2151 O O . LYS A 1 265 ? -41.518 -4.835 52.893 1.00 95.44 265 LYS A O 1
ATOM 2156 N N . THR A 1 266 ? -41.252 -4.908 55.129 1.00 94.69 266 THR A N 1
ATOM 2157 C CA . THR A 1 266 ? -39.785 -4.746 55.113 1.00 94.69 266 THR A CA 1
ATOM 2158 C C . THR A 1 266 ? -39.103 -5.871 54.333 1.00 94.69 266 THR A C 1
ATOM 2160 O O . THR A 1 266 ? -38.332 -5.585 53.421 1.00 94.69 266 THR A O 1
ATOM 2163 N N . ILE A 1 267 ? -39.452 -7.135 54.601 1.00 95.00 267 ILE A N 1
ATOM 2164 C CA . ILE A 1 267 ? -38.893 -8.307 53.901 1.00 95.00 267 ILE A CA 1
ATOM 2165 C C . ILE A 1 267 ? -39.216 -8.267 52.405 1.00 95.00 267 ILE A C 1
ATOM 2167 O O . ILE A 1 267 ? -38.337 -8.494 51.575 1.00 95.00 267 ILE A O 1
ATOM 2171 N N . SER A 1 268 ? -40.463 -7.953 52.037 1.00 95.50 268 SER A N 1
ATOM 2172 C CA . SER A 1 268 ? -40.867 -7.814 50.630 1.00 95.50 268 SER A CA 1
ATOM 2173 C C . SER A 1 268 ? -40.041 -6.741 49.909 1.00 95.50 268 SER A C 1
ATOM 2175 O O . SER A 1 268 ? -39.491 -6.978 48.830 1.00 95.50 268 SER A O 1
ATOM 2177 N N . THR A 1 269 ? -39.862 -5.586 50.555 1.00 95.00 269 THR A N 1
ATOM 2178 C CA . THR A 1 269 ? -39.054 -4.480 50.025 1.00 95.00 269 THR A CA 1
ATOM 2179 C C . THR A 1 269 ? -37.574 -4.865 49.917 1.00 95.00 269 THR A C 1
ATOM 2181 O O . THR A 1 269 ? -36.937 -4.564 48.910 1.00 95.00 269 THR A O 1
ATOM 2184 N N . GLY A 1 270 ? -37.031 -5.584 50.904 1.00 94.00 270 GLY A N 1
ATOM 2185 C CA . GLY A 1 270 ? -35.660 -6.101 50.890 1.00 94.00 270 GLY A CA 1
ATOM 2186 C C . GLY A 1 270 ? -35.415 -7.098 49.754 1.00 94.00 270 GLY A C 1
ATOM 2187 O O . GLY A 1 270 ? -34.450 -6.950 49.004 1.00 94.00 270 GLY A O 1
ATOM 2188 N N . ARG A 1 271 ? -36.338 -8.048 49.541 1.00 94.25 271 ARG A N 1
ATOM 2189 C CA . ARG A 1 271 ? -36.298 -8.984 48.400 1.00 94.25 271 ARG A CA 1
ATOM 2190 C C . ARG A 1 271 ? -36.307 -8.246 47.063 1.00 94.25 271 ARG A C 1
ATOM 2192 O O . ARG A 1 271 ? -35.510 -8.572 46.184 1.00 94.25 271 ARG A O 1
ATOM 2199 N N . LYS A 1 272 ? -37.181 -7.242 46.914 1.00 95.50 272 LYS A N 1
ATOM 2200 C CA . LYS A 1 272 ? -37.229 -6.401 45.710 1.00 95.50 272 LYS A CA 1
ATOM 2201 C C . LYS A 1 272 ? -35.904 -5.662 45.503 1.00 95.50 272 LYS A C 1
ATOM 2203 O O . LYS A 1 272 ? -35.349 -5.723 44.415 1.00 95.50 272 LYS A O 1
ATOM 2208 N N . ARG A 1 273 ? -35.338 -5.063 46.556 1.00 94.19 273 ARG A N 1
ATOM 2209 C CA . ARG A 1 273 ? -34.054 -4.346 46.497 1.00 94.19 273 ARG A CA 1
ATOM 2210 C C . ARG A 1 273 ? -32.898 -5.234 46.036 1.00 94.19 273 ARG A C 1
ATOM 2212 O O . ARG A 1 273 ? -32.109 -4.794 45.206 1.00 94.19 273 ARG A O 1
ATOM 2219 N N . ILE A 1 274 ? -32.801 -6.467 46.542 1.00 94.38 274 ILE A N 1
ATOM 2220 C CA . ILE A 1 274 ? -31.780 -7.430 46.097 1.00 94.38 274 ILE A CA 1
ATOM 2221 C C . ILE A 1 274 ? -31.988 -7.769 44.620 1.00 94.38 274 ILE A C 1
ATOM 2223 O O . ILE A 1 274 ? -31.033 -7.731 43.850 1.00 94.38 274 ILE A O 1
ATOM 2227 N N . ARG A 1 275 ? -33.228 -8.049 44.198 1.00 95.56 275 ARG A N 1
ATOM 2228 C CA . ARG A 1 275 ? -33.544 -8.342 42.792 1.00 95.56 275 ARG A CA 1
ATOM 2229 C C . ARG A 1 275 ? -33.147 -7.188 41.867 1.00 95.56 275 ARG A C 1
ATOM 2231 O O . ARG A 1 275 ? -32.447 -7.417 40.884 1.00 95.56 275 ARG A O 1
ATOM 2238 N N . ASP A 1 276 ? -33.532 -5.965 42.218 1.00 95.19 276 ASP A N 1
ATOM 2239 C CA . ASP A 1 276 ? -33.223 -4.759 41.446 1.00 95.19 276 ASP A CA 1
ATOM 2240 C C . ASP A 1 276 ? -31.707 -4.506 41.398 1.00 95.19 276 ASP A C 1
ATOM 2242 O O . ASP A 1 276 ? -31.173 -4.115 40.362 1.00 95.19 276 ASP A O 1
ATOM 2246 N N . LEU A 1 277 ? -30.986 -4.772 42.494 1.00 95.19 277 LEU A N 1
ATOM 2247 C CA . LEU A 1 277 ? -29.526 -4.686 42.530 1.00 95.19 277 LEU A CA 1
ATOM 2248 C C . LEU A 1 277 ? -28.874 -5.708 41.588 1.00 95.19 277 LEU A C 1
ATOM 2250 O O . LEU A 1 277 ? -27.980 -5.334 40.831 1.00 95.19 277 LEU A O 1
ATOM 2254 N N . LYS A 1 278 ? -29.327 -6.972 41.607 1.00 95.44 278 LYS A N 1
ATOM 2255 C CA . LYS A 1 278 ? -28.832 -8.035 40.710 1.00 95.44 278 LYS A CA 1
ATOM 2256 C C . LYS A 1 278 ? -29.066 -7.664 39.238 1.00 95.44 278 LYS A C 1
ATOM 2258 O O . LYS A 1 278 ? -28.167 -7.840 38.417 1.00 95.44 278 LYS A O 1
ATOM 2263 N N . ALA A 1 279 ? -30.228 -7.093 38.913 1.00 95.69 279 ALA A N 1
ATOM 2264 C CA . ALA A 1 279 ? -30.540 -6.614 37.565 1.00 95.69 279 ALA A CA 1
ATOM 2265 C C . ALA A 1 279 ? -29.630 -5.450 37.130 1.00 95.69 279 ALA A C 1
ATOM 2267 O O . ALA A 1 279 ? -28.981 -5.537 36.088 1.00 95.69 279 ALA A O 1
ATOM 2268 N N . LYS A 1 280 ? -29.504 -4.404 37.960 1.00 95.38 280 LYS A N 1
ATOM 2269 C CA . LYS A 1 280 ? -28.641 -3.241 37.676 1.00 95.38 280 LYS A CA 1
ATOM 2270 C C . LYS A 1 280 ? -27.171 -3.618 37.522 1.00 95.38 280 LYS A C 1
ATOM 2272 O O . LYS A 1 280 ? -26.472 -3.052 36.688 1.00 95.38 280 LYS A O 1
ATOM 2277 N N . HIS A 1 281 ? -26.690 -4.558 38.332 1.00 95.38 281 HIS A N 1
ATOM 2278 C CA . HIS A 1 281 ? -25.316 -5.034 38.231 1.00 95.38 281 HIS A CA 1
ATOM 2279 C C . HIS A 1 281 ? -25.066 -5.746 36.900 1.00 95.38 281 HIS A C 1
ATOM 2281 O O . HIS A 1 281 ? -24.108 -5.405 36.214 1.00 95.38 281 HIS A O 1
ATOM 2287 N N . ARG A 1 282 ? -25.962 -6.658 36.496 1.00 94.56 282 ARG A N 1
ATOM 2288 C CA . ARG A 1 282 ? -25.871 -7.348 35.202 1.00 94.56 282 ARG A CA 1
ATOM 2289 C C . ARG A 1 282 ? -25.783 -6.353 34.045 1.00 94.56 282 ARG A C 1
ATOM 2291 O O . ARG A 1 282 ? -24.870 -6.448 33.235 1.00 94.56 282 ARG A O 1
ATOM 2298 N N . GLU A 1 283 ? -26.678 -5.369 34.020 1.00 95.50 283 GLU A N 1
ATOM 2299 C CA . GLU A 1 283 ? -26.680 -4.314 33.000 1.00 95.50 283 GLU A CA 1
ATOM 2300 C C . GLU A 1 283 ? -25.381 -3.489 33.015 1.00 95.50 283 GLU A C 1
ATOM 2302 O O . GLU A 1 283 ? -24.810 -3.187 31.968 1.00 95.50 283 GLU A O 1
ATOM 2307 N N . SER A 1 284 ? -24.873 -3.142 34.202 1.00 93.75 284 SER A N 1
ATOM 2308 C CA . SER A 1 284 ? -23.615 -2.403 34.333 1.00 93.75 284 SER A CA 1
ATOM 2309 C C . SER A 1 284 ? -22.408 -3.195 33.828 1.00 93.75 284 SER A C 1
ATOM 2311 O O . SER A 1 284 ? -21.498 -2.591 33.261 1.00 93.75 284 SER A O 1
ATOM 2313 N N . ILE A 1 285 ? -22.360 -4.507 34.068 1.00 95.06 285 ILE A N 1
ATOM 2314 C CA . ILE A 1 285 ? -21.265 -5.361 33.596 1.00 95.06 285 ILE A CA 1
ATOM 2315 C C . ILE A 1 285 ? -21.325 -5.516 32.083 1.00 95.06 285 ILE A C 1
ATOM 2317 O O . ILE A 1 285 ? -20.291 -5.388 31.433 1.00 95.06 285 ILE A O 1
ATOM 2321 N N . GLU A 1 286 ? -22.518 -5.706 31.525 1.00 94.75 286 GLU A N 1
ATOM 2322 C CA . GLU A 1 286 ? -22.696 -5.816 30.079 1.00 94.75 286 GLU A CA 1
ATOM 2323 C C . GLU A 1 286 ? -22.211 -4.551 29.363 1.00 94.75 286 GLU A C 1
ATOM 2325 O O . GLU A 1 286 ? -21.337 -4.612 28.502 1.00 94.75 286 GLU A O 1
ATOM 2330 N N . LYS A 1 287 ? -22.629 -3.375 29.847 1.00 94.62 287 LYS A N 1
ATOM 2331 C CA . LYS A 1 287 ? -22.155 -2.077 29.339 1.00 94.62 287 LYS A CA 1
ATOM 2332 C C . LYS A 1 287 ? -20.637 -1.896 29.445 1.00 94.62 287 LYS A C 1
ATOM 2334 O O . LYS A 1 287 ? -20.048 -1.159 28.656 1.00 94.62 287 LYS A O 1
ATOM 2339 N N . LEU A 1 288 ? -19.986 -2.483 30.452 1.00 93.25 288 LEU A N 1
ATOM 2340 C CA . LEU A 1 288 ? -18.527 -2.416 30.593 1.00 93.25 288 LEU A CA 1
ATOM 2341 C C . LEU A 1 288 ? -17.814 -3.343 29.605 1.00 93.25 288 LEU A C 1
ATOM 2343 O O . LEU A 1 288 ? -16.780 -2.945 29.066 1.00 93.25 288 LEU A O 1
ATOM 2347 N N . LYS A 1 289 ? -18.358 -4.541 29.369 1.00 92.81 289 LYS A N 1
ATOM 2348 C CA . LYS A 1 289 ? -17.832 -5.502 28.392 1.00 92.81 289 LYS A CA 1
ATOM 2349 C C . LYS A 1 289 ? -17.963 -4.974 26.971 1.00 92.81 289 LYS A C 1
ATOM 2351 O O . LYS A 1 289 ? -16.953 -4.874 26.285 1.00 92.81 289 LYS A O 1
ATOM 2356 N N . GLU A 1 290 ? -19.144 -4.492 26.599 1.00 94.88 290 GLU A N 1
ATOM 2357 C CA . GLU A 1 290 ? -19.400 -3.887 25.290 1.00 94.88 290 GLU A CA 1
ATOM 2358 C C . GLU A 1 290 ? -18.444 -2.708 25.018 1.00 94.88 290 GLU A C 1
ATOM 2360 O O . GLU A 1 290 ? -17.847 -2.586 23.948 1.00 94.88 290 GLU A O 1
ATOM 2365 N N . LYS A 1 291 ? -18.211 -1.843 26.018 1.00 93.38 291 LYS A N 1
ATOM 2366 C CA . LYS A 1 291 ? -17.228 -0.748 25.907 1.00 93.38 291 LYS A CA 1
ATOM 2367 C C . LYS A 1 291 ? -15.798 -1.246 25.707 1.00 93.38 291 LYS A C 1
ATOM 2369 O O . LYS A 1 291 ? -15.030 -0.585 25.005 1.00 93.38 291 LYS A O 1
ATOM 2374 N N . LEU A 1 292 ? -15.424 -2.349 26.355 1.00 93.50 292 LEU A N 1
ATOM 2375 C CA . LEU A 1 292 ? -14.107 -2.955 26.194 1.00 93.50 292 LEU A CA 1
ATOM 2376 C C . LEU A 1 292 ? -13.954 -3.543 24.790 1.00 93.50 292 LEU A C 1
ATOM 2378 O O . LEU A 1 292 ? -12.978 -3.213 24.122 1.00 93.50 292 LEU A O 1
ATOM 2382 N N . GLU A 1 293 ? -14.920 -4.331 24.329 1.00 93.75 293 GLU A N 1
ATOM 2383 C CA . GLU A 1 293 ? -14.924 -4.953 22.999 1.00 93.75 293 GLU A CA 1
ATOM 2384 C C . GLU A 1 293 ? -14.852 -3.896 21.892 1.00 93.75 293 GLU A C 1
ATOM 2386 O O . GLU A 1 293 ? -13.931 -3.909 21.075 1.00 93.75 293 GLU A O 1
ATOM 2391 N N . ASN A 1 294 ? -15.714 -2.877 21.952 1.00 94.50 294 ASN A N 1
ATOM 2392 C CA . ASN A 1 294 ? -15.709 -1.760 21.005 1.00 94.50 294 ASN A CA 1
ATOM 2393 C C . ASN A 1 294 ? -14.389 -0.975 20.992 1.00 94.50 294 ASN A C 1
ATOM 2395 O O . ASN A 1 294 ? -14.026 -0.371 19.979 1.00 94.50 294 ASN A O 1
ATOM 2399 N N . ARG A 1 295 ? -13.682 -0.904 22.125 1.00 93.00 295 ARG A N 1
ATOM 2400 C CA . ARG A 1 295 ? -12.359 -0.270 22.196 1.00 93.00 295 ARG A CA 1
ATOM 2401 C C . ARG A 1 295 ? -11.275 -1.188 21.639 1.00 93.00 295 ARG A C 1
ATOM 2403 O O . ARG A 1 295 ? -10.402 -0.698 20.933 1.00 93.00 295 ARG A O 1
ATOM 2410 N N . GLN A 1 296 ? -11.323 -2.480 21.944 1.00 93.81 296 GLN A N 1
ATOM 2411 C CA . GLN A 1 296 ? -10.366 -3.461 21.436 1.00 93.81 296 GLN A CA 1
ATOM 2412 C C . GLN A 1 296 ? -10.430 -3.569 19.918 1.00 93.81 296 GLN A C 1
ATOM 2414 O O . GLN A 1 296 ? -9.381 -3.581 19.282 1.00 93.81 296 GLN A O 1
ATOM 2419 N N . GLN A 1 297 ? -11.635 -3.570 19.349 1.00 94.50 297 GLN A N 1
ATOM 2420 C CA . GLN A 1 297 ? -11.828 -3.587 17.905 1.00 94.50 297 GLN A CA 1
ATOM 2421 C C . GLN A 1 297 ? -11.210 -2.346 17.243 1.00 94.50 297 GLN A C 1
ATOM 2423 O O . GLN A 1 297 ? -10.364 -2.475 16.362 1.00 94.50 297 GLN A O 1
ATOM 2428 N N . ARG A 1 298 ? -11.518 -1.145 17.755 1.00 94.50 298 ARG A N 1
ATOM 2429 C CA . ARG A 1 298 ? -10.920 0.113 17.269 1.00 94.50 298 ARG A CA 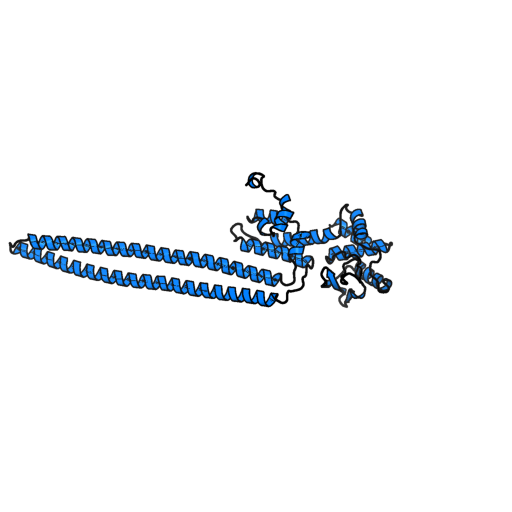1
ATOM 2430 C C . ARG A 1 298 ? -9.398 0.140 17.388 1.00 94.50 298 ARG A C 1
ATOM 2432 O O . ARG A 1 298 ? -8.708 0.595 16.481 1.00 94.50 298 ARG A O 1
ATOM 2439 N N . ASP A 1 299 ? -8.862 -0.319 18.514 1.00 94.94 299 ASP A N 1
ATOM 2440 C CA . ASP A 1 299 ? -7.417 -0.371 18.719 1.00 94.94 299 ASP A CA 1
ATOM 2441 C C . ASP A 1 299 ? -6.754 -1.371 17.759 1.00 94.94 299 ASP A C 1
ATOM 2443 O O . ASP A 1 299 ? -5.694 -1.062 17.216 1.00 94.94 299 ASP A O 1
ATOM 2447 N N . LYS A 1 300 ? -7.385 -2.529 17.514 1.00 95.38 300 LYS A N 1
ATOM 2448 C CA . LYS A 1 300 ? -6.917 -3.551 16.568 1.00 95.38 300 LYS A CA 1
ATOM 2449 C C . LYS A 1 300 ? -6.842 -2.997 15.145 1.00 95.38 300 LYS A C 1
ATOM 2451 O O . LYS A 1 300 ? -5.772 -3.056 14.551 1.00 95.38 300 LYS A O 1
ATOM 2456 N N . GLU A 1 301 ? -7.919 -2.393 14.648 1.00 95.50 301 GLU A N 1
ATOM 2457 C CA . GLU A 1 301 ? -7.968 -1.783 13.308 1.00 95.50 301 GLU A CA 1
ATOM 2458 C C . GLU A 1 301 ? -6.908 -0.687 13.142 1.00 95.50 301 GLU A C 1
ATOM 2460 O O . GLU A 1 301 ? -6.210 -0.612 12.133 1.00 95.50 301 GLU A O 1
ATOM 2465 N N . MET A 1 302 ? -6.730 0.160 14.161 1.00 95.44 302 MET A N 1
ATOM 2466 C CA . MET A 1 302 ? -5.721 1.221 14.125 1.00 95.44 302 MET A CA 1
ATOM 2467 C C . MET A 1 302 ? -4.287 0.681 14.136 1.00 95.44 302 MET A C 1
ATOM 2469 O O . MET A 1 302 ? -3.403 1.279 13.515 1.00 95.44 302 MET A O 1
ATOM 2473 N N . ILE A 1 303 ? -4.042 -0.406 14.869 1.00 97.62 303 ILE A N 1
ATOM 2474 C CA . ILE A 1 303 ? -2.749 -1.097 14.918 1.00 97.62 303 ILE A CA 1
ATOM 2475 C C . ILE A 1 303 ? -2.448 -1.715 13.551 1.00 97.62 303 ILE A C 1
ATOM 2477 O O . ILE A 1 303 ? -1.410 -1.395 12.978 1.00 97.62 303 ILE A O 1
ATOM 2481 N N . GLU A 1 304 ? -3.385 -2.481 12.995 1.00 97.44 304 GLU A N 1
ATOM 2482 C CA . GLU A 1 304 ? -3.254 -3.127 11.685 1.00 97.44 304 GLU A CA 1
ATOM 2483 C C . GLU A 1 304 ? -3.034 -2.098 10.567 1.00 97.44 304 GLU A C 1
ATOM 2485 O O . GLU A 1 304 ? -2.084 -2.197 9.793 1.00 97.44 304 GLU A O 1
ATOM 2490 N N . LYS A 1 305 ? -3.828 -1.020 10.540 1.00 97.31 305 LYS A N 1
ATOM 2491 C CA . LYS A 1 305 ? -3.634 0.089 9.595 1.00 97.31 305 LYS A CA 1
ATOM 2492 C C . LYS A 1 305 ? -2.232 0.693 9.680 1.00 97.31 305 LYS A C 1
ATOM 2494 O O . LYS A 1 305 ? -1.648 1.038 8.656 1.00 97.31 305 LYS A O 1
ATOM 2499 N N . THR A 1 306 ? -1.700 0.863 10.891 1.00 97.38 306 THR A N 1
ATOM 2500 C CA . THR A 1 306 ? -0.358 1.435 11.089 1.00 97.38 306 THR A CA 1
ATOM 2501 C C . THR A 1 306 ? 0.732 0.451 10.653 1.00 97.38 306 THR A C 1
ATOM 2503 O O . THR A 1 306 ? 1.736 0.875 10.088 1.00 97.38 306 THR A O 1
ATOM 2506 N N . GLU A 1 307 ? 0.537 -0.849 10.876 1.00 98.06 307 GLU A N 1
ATOM 2507 C CA . GLU A 1 307 ? 1.454 -1.911 10.439 1.00 98.06 307 GLU A CA 1
ATOM 2508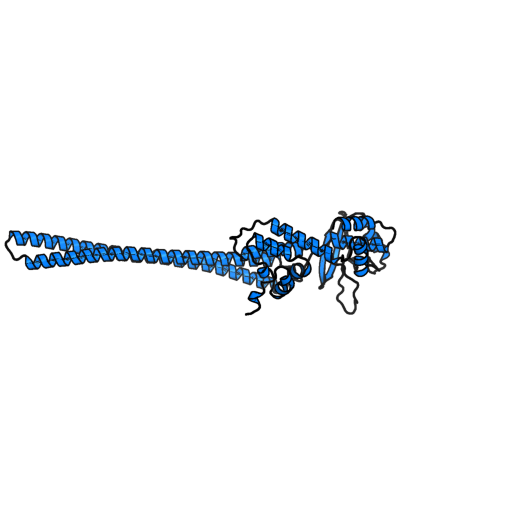 C C . GLU A 1 307 ? 1.576 -1.949 8.918 1.00 98.06 307 GLU A C 1
ATOM 2510 O O . GLU A 1 307 ? 2.680 -1.825 8.395 1.00 98.06 307 GLU A O 1
ATOM 2515 N N . LEU A 1 308 ? 0.444 -1.973 8.214 1.00 97.88 308 LEU A N 1
ATOM 2516 C CA . LEU A 1 308 ? 0.409 -1.960 6.750 1.00 97.88 308 LEU A CA 1
ATOM 2517 C C . LEU A 1 308 ? 0.998 -0.670 6.157 1.00 97.88 308 LEU A C 1
ATOM 2519 O O . LEU A 1 308 ? 1.565 -0.679 5.064 1.00 97.88 308 LEU A O 1
ATOM 2523 N N . GLN A 1 309 ? 0.880 0.460 6.862 1.00 96.19 309 GLN A N 1
ATOM 2524 C CA . GLN A 1 309 ? 1.531 1.712 6.464 1.00 96.19 309 GLN A CA 1
ATOM 2525 C C . GLN A 1 309 ? 3.054 1.656 6.620 1.00 96.19 309 GLN A C 1
ATOM 2527 O O . GLN A 1 309 ? 3.764 2.197 5.771 1.00 96.19 309 GLN A O 1
ATOM 2532 N N . ILE A 1 310 ? 3.552 1.031 7.690 1.00 97.75 310 ILE A N 1
ATOM 2533 C CA . ILE A 1 310 ? 4.989 0.828 7.917 1.00 97.75 310 ILE A CA 1
ATOM 2534 C C . ILE A 1 310 ? 5.548 -0.110 6.849 1.00 97.75 310 ILE A C 1
ATOM 2536 O O . ILE A 1 310 ? 6.522 0.251 6.195 1.00 97.75 310 ILE A O 1
ATOM 2540 N N . GLU A 1 311 ? 4.889 -1.241 6.609 1.00 97.75 311 GLU A N 1
ATOM 2541 C CA . GLU A 1 311 ? 5.275 -2.203 5.575 1.00 97.75 311 GLU A CA 1
ATOM 2542 C C . GLU A 1 311 ? 5.330 -1.548 4.189 1.00 97.75 311 GLU A C 1
ATOM 2544 O O . GLU A 1 311 ? 6.363 -1.580 3.520 1.00 97.75 311 GLU A O 1
ATOM 2549 N N . ALA A 1 312 ? 4.260 -0.856 3.780 1.00 96.31 312 ALA A N 1
ATOM 2550 C CA . ALA A 1 312 ? 4.236 -0.145 2.505 1.00 96.31 312 ALA A CA 1
ATOM 2551 C C . ALA A 1 312 ? 5.364 0.894 2.413 1.00 96.31 312 ALA A C 1
ATOM 2553 O O . ALA A 1 312 ? 5.966 1.079 1.356 1.00 96.31 312 ALA A O 1
ATOM 2554 N N . ARG A 1 313 ? 5.691 1.578 3.512 1.00 95.19 313 ARG A N 1
ATOM 2555 C CA . ARG A 1 313 ? 6.785 2.552 3.539 1.00 95.19 313 ARG A CA 1
ATOM 2556 C C . ARG A 1 313 ? 8.157 1.898 3.383 1.00 95.19 313 ARG A C 1
ATOM 2558 O O . ARG A 1 313 ? 8.997 2.473 2.696 1.00 95.19 313 ARG A O 1
ATOM 2565 N N . GLU A 1 314 ? 8.378 0.745 4.005 1.00 96.31 314 GLU A N 1
ATOM 2566 C CA . GLU A 1 314 ? 9.613 -0.038 3.888 1.00 96.31 314 GLU A CA 1
ATOM 2567 C C . GLU A 1 314 ? 9.804 -0.574 2.471 1.00 96.31 314 GLU A C 1
ATOM 2569 O O . GLU A 1 314 ? 10.847 -0.336 1.865 1.00 96.31 314 GLU A O 1
ATOM 2574 N N . LEU A 1 315 ? 8.772 -1.206 1.911 1.00 96.62 315 LEU A N 1
ATOM 2575 C CA . LEU A 1 315 ? 8.811 -1.778 0.564 1.00 96.62 315 LEU A CA 1
ATOM 2576 C C . LEU A 1 315 ? 8.981 -0.710 -0.530 1.00 96.62 315 LEU A C 1
ATOM 2578 O O . LEU A 1 315 ? 9.624 -0.946 -1.547 1.00 96.62 315 LEU A O 1
ATOM 2582 N N . THR A 1 316 ? 8.447 0.494 -0.314 1.00 95.31 316 THR A N 1
ATOM 2583 C CA . THR A 1 316 ? 8.532 1.619 -1.267 1.00 95.31 316 THR A CA 1
ATOM 2584 C C . THR A 1 316 ? 9.698 2.570 -0.983 1.00 95.31 316 THR A C 1
ATOM 2586 O O . THR A 1 316 ? 9.734 3.688 -1.514 1.00 95.31 316 THR A O 1
ATOM 2589 N N . ARG A 1 317 ? 10.655 2.179 -0.129 1.00 94.56 317 ARG A N 1
ATOM 2590 C CA . ARG A 1 317 ? 11.773 3.028 0.317 1.00 94.56 317 ARG A CA 1
ATOM 2591 C C . ARG A 1 317 ? 12.435 3.767 -0.844 1.00 94.56 317 ARG A C 1
ATOM 2593 O O . ARG A 1 317 ? 12.477 4.999 -0.850 1.00 94.56 317 ARG A O 1
ATOM 2600 N N . ASP A 1 318 ? 12.895 3.023 -1.837 1.00 93.44 318 ASP A N 1
ATOM 2601 C CA . ASP A 1 318 ? 13.679 3.510 -2.968 1.00 93.44 318 ASP A CA 1
ATOM 2602 C C . ASP A 1 318 ? 12.881 3.583 -4.279 1.00 93.44 318 ASP A C 1
ATOM 2604 O O . ASP A 1 318 ? 13.465 3.858 -5.323 1.00 93.44 318 ASP A O 1
ATOM 2608 N N . TYR A 1 319 ? 11.551 3.432 -4.231 1.00 95.25 319 TYR A N 1
ATOM 2609 C CA . TYR A 1 319 ? 10.670 3.508 -5.402 1.00 95.25 319 TYR A CA 1
ATOM 2610 C C . TYR A 1 319 ? 9.765 4.750 -5.411 1.00 95.25 319 TYR A C 1
ATOM 2612 O O . TYR A 1 319 ? 9.232 5.194 -4.392 1.00 95.25 319 TYR A O 1
ATOM 2620 N N . ASN A 1 320 ? 9.554 5.310 -6.602 1.00 93.00 320 ASN A N 1
ATOM 2621 C CA . ASN A 1 320 ? 8.670 6.437 -6.875 1.00 93.00 320 ASN A CA 1
ATOM 2622 C C . ASN A 1 320 ? 7.328 5.964 -7.450 1.00 93.00 320 ASN A C 1
ATOM 2624 O O . ASN A 1 320 ? 7.119 5.921 -8.664 1.00 93.00 320 ASN A O 1
ATOM 2628 N N . LEU A 1 321 ? 6.387 5.700 -6.547 1.00 94.81 321 LEU A N 1
ATOM 2629 C CA . LEU A 1 321 ? 5.023 5.288 -6.880 1.00 94.81 321 LEU A CA 1
ATOM 2630 C C . LEU A 1 321 ? 4.202 6.348 -7.629 1.00 94.81 321 LEU A C 1
ATOM 2632 O O . LEU A 1 321 ? 3.262 6.014 -8.348 1.00 94.81 321 LEU A O 1
ATOM 2636 N N . GLY A 1 322 ? 4.523 7.634 -7.463 1.00 93.44 322 GLY A N 1
ATOM 2637 C CA . GLY A 1 322 ? 3.790 8.711 -8.132 1.00 93.44 322 GLY A CA 1
ATOM 2638 C C . GLY A 1 322 ? 4.026 8.716 -9.641 1.00 93.44 322 GLY A C 1
ATOM 2639 O O . GLY A 1 322 ? 3.133 9.063 -10.412 1.00 93.44 322 GLY A O 1
ATOM 2640 N N . THR A 1 323 ? 5.217 8.293 -10.074 1.00 91.88 323 THR A N 1
ATOM 2641 C CA . THR A 1 323 ? 5.582 8.243 -11.494 1.00 91.88 323 THR A CA 1
ATOM 2642 C C . THR A 1 323 ? 4.763 7.198 -12.246 1.00 91.88 323 THR A C 1
ATOM 2644 O O . THR A 1 323 ? 4.175 7.537 -13.277 1.00 91.88 323 THR A O 1
ATOM 2647 N N . SER A 1 324 ? 4.676 5.969 -11.721 1.00 93.12 324 SER A N 1
ATOM 2648 C CA . SER A 1 324 ? 3.849 4.899 -12.297 1.00 93.12 324 SER A CA 1
ATOM 2649 C C . SER A 1 324 ? 2.377 5.302 -12.315 1.00 93.12 324 SER A C 1
ATOM 2651 O O . SER A 1 324 ? 1.776 5.364 -13.388 1.00 93.12 324 SER A O 1
ATOM 2653 N N . LEU A 1 325 ? 1.843 5.707 -11.161 1.00 92.81 325 LEU A N 1
ATOM 2654 C CA . LEU A 1 325 ? 0.424 6.024 -10.986 1.00 92.81 325 LEU A CA 1
ATOM 2655 C C . LEU A 1 325 ? -0.056 7.193 -11.864 1.00 92.81 325 LEU A C 1
ATOM 2657 O O . LEU A 1 325 ? -1.182 7.191 -12.349 1.00 92.81 325 LEU A O 1
ATOM 2661 N N . LYS A 1 326 ? 0.789 8.210 -12.083 1.00 93.25 326 LYS A N 1
ATOM 2662 C CA . LYS A 1 326 ? 0.431 9.390 -12.889 1.00 93.25 326 LYS A CA 1
ATOM 2663 C C . LYS A 1 326 ? 0.470 9.123 -14.394 1.00 93.25 326 LYS A C 1
ATOM 2665 O O . LYS A 1 326 ? -0.264 9.792 -15.129 1.00 93.25 326 LYS A O 1
ATOM 2670 N N . SER A 1 327 ? 1.398 8.281 -14.857 1.00 90.56 327 SER A N 1
ATOM 2671 C CA . SER A 1 327 ? 1.858 8.327 -16.256 1.00 90.56 327 SER A CA 1
ATOM 2672 C C . SER A 1 327 ? 1.949 6.990 -16.982 1.00 90.56 327 SER A C 1
ATOM 2674 O O . SER A 1 327 ? 2.024 7.032 -18.209 1.00 90.56 327 SER A O 1
ATOM 2676 N N . TYR A 1 328 ? 1.999 5.863 -16.267 1.00 94.12 328 TYR A N 1
ATOM 2677 C CA . TYR A 1 328 ? 2.289 4.551 -16.858 1.00 94.12 328 TYR A CA 1
ATOM 2678 C C . TYR A 1 328 ? 1.254 3.476 -16.522 1.00 94.12 328 TYR A C 1
ATOM 2680 O O . TYR A 1 328 ? 1.185 2.491 -17.236 1.00 94.12 328 TYR A O 1
ATOM 2688 N N . VAL A 1 329 ? 0.443 3.638 -15.480 1.00 96.44 329 VAL A N 1
ATOM 2689 C CA . VAL A 1 329 ? -0.641 2.690 -15.188 1.00 96.44 329 VAL A CA 1
ATOM 2690 C C . VAL A 1 329 ? -1.943 3.218 -15.780 1.00 96.44 329 VAL A C 1
ATOM 2692 O O . VAL A 1 329 ? -2.282 4.381 -15.540 1.00 96.44 329 VAL A O 1
ATOM 2695 N N . ASP A 1 330 ? -2.665 2.386 -16.537 1.00 95.44 330 ASP A N 1
ATOM 2696 C CA . ASP A 1 330 ? -4.029 2.708 -16.965 1.00 95.44 330 ASP A CA 1
ATOM 2697 C C . ASP A 1 330 ? -4.941 2.815 -15.727 1.00 95.44 330 ASP A C 1
ATOM 2699 O O . ASP A 1 330 ? -5.114 1.839 -14.989 1.00 95.44 330 ASP A O 1
ATOM 2703 N N . PRO A 1 331 ? -5.530 3.993 -15.459 1.00 95.56 331 PRO A N 1
ATOM 2704 C CA . PRO A 1 331 ? -6.335 4.199 -14.264 1.00 95.56 331 PRO A CA 1
ATOM 2705 C C . PRO A 1 331 ? -7.640 3.377 -14.246 1.00 95.56 331 PRO A C 1
ATOM 2707 O O . PRO A 1 331 ? -8.201 3.151 -13.169 1.00 95.56 331 PRO A O 1
ATOM 2710 N N . ARG A 1 332 ? -8.094 2.847 -15.393 1.00 96.00 332 ARG A N 1
ATOM 2711 C CA . ARG A 1 332 ? -9.271 1.965 -15.471 1.00 96.00 332 ARG A CA 1
ATOM 2712 C C . ARG A 1 332 ? -9.058 0.646 -14.737 1.00 96.00 332 ARG A C 1
ATOM 2714 O O . ARG A 1 332 ? -10.020 0.113 -14.193 1.00 96.00 332 ARG A O 1
ATOM 2721 N N . VAL A 1 333 ? -7.815 0.171 -14.625 1.00 96.56 333 VAL A N 1
ATOM 2722 C CA . VAL A 1 333 ? -7.486 -1.032 -13.841 1.00 96.56 333 VAL A CA 1
ATOM 2723 C C . VAL A 1 333 ? -7.945 -0.880 -12.390 1.00 96.56 333 VAL A C 1
ATOM 2725 O O . VAL A 1 333 ? -8.562 -1.783 -11.824 1.00 96.56 333 VAL A O 1
ATOM 2728 N N . TYR A 1 334 ? -7.700 0.286 -11.790 1.00 95.94 334 TYR A N 1
ATOM 2729 C CA . TYR A 1 334 ? -8.126 0.568 -10.421 1.00 95.94 334 TYR A CA 1
ATOM 2730 C C . TYR A 1 334 ? -9.633 0.796 -10.304 1.00 95.94 334 TYR A C 1
ATOM 2732 O O . TYR A 1 334 ? -10.219 0.401 -9.300 1.00 95.94 334 TYR A O 1
ATOM 2740 N N . LEU A 1 335 ? -10.269 1.388 -11.320 1.00 95.31 335 LEU A N 1
ATOM 2741 C CA . LEU A 1 335 ? -11.728 1.518 -11.378 1.00 95.31 335 LEU A CA 1
ATOM 2742 C C . LEU A 1 335 ? -12.410 0.144 -11.406 1.00 95.31 335 LEU A C 1
ATOM 2744 O O . LEU A 1 335 ? -13.336 -0.110 -10.637 1.00 95.31 335 LEU A O 1
ATOM 2748 N N . GLU A 1 336 ? -11.956 -0.751 -12.281 1.00 95.00 336 GLU A N 1
ATOM 2749 C CA . GLU A 1 336 ? -12.511 -2.097 -12.413 1.00 95.00 336 GLU A CA 1
ATOM 2750 C C . GLU A 1 336 ? -12.257 -2.948 -11.173 1.00 95.00 336 GLU A C 1
ATOM 2752 O O . GLU A 1 336 ? -13.164 -3.638 -10.705 1.00 95.00 336 GLU A O 1
ATOM 2757 N N . TRP A 1 337 ? -11.047 -2.885 -10.612 1.00 95.94 337 TRP A N 1
ATOM 2758 C CA . TRP A 1 337 ? -10.737 -3.585 -9.371 1.00 95.94 337 TRP A CA 1
ATOM 2759 C C . TRP A 1 337 ? -11.564 -3.046 -8.200 1.00 95.94 337 TRP A C 1
ATOM 2761 O O . TRP A 1 337 ? -12.176 -3.835 -7.483 1.00 95.94 337 TRP A O 1
ATOM 2771 N N . GLY A 1 338 ? -11.672 -1.721 -8.066 1.00 95.06 338 GLY A N 1
ATOM 2772 C CA . GLY A 1 338 ? -12.484 -1.059 -7.045 1.00 95.06 338 GLY A CA 1
ATOM 2773 C C . GLY A 1 338 ? -13.954 -1.481 -7.084 1.00 95.06 338 GLY A C 1
ATOM 2774 O O . GLY A 1 338 ? -14.524 -1.806 -6.047 1.00 95.06 338 GLY A O 1
ATOM 2775 N N . LYS A 1 339 ? -14.548 -1.609 -8.279 1.00 94.12 339 LYS A N 1
ATOM 2776 C CA . LYS A 1 339 ? -15.911 -2.153 -8.446 1.00 94.12 339 LYS A CA 1
ATOM 2777 C C . LYS A 1 339 ? -16.047 -3.593 -7.944 1.00 94.12 339 LYS A C 1
ATOM 2779 O O . LYS A 1 339 ? -17.091 -3.948 -7.409 1.00 94.12 339 LYS A O 1
ATOM 2784 N N . ARG A 1 340 ? -15.019 -4.430 -8.120 1.00 93.94 340 ARG A N 1
ATOM 2785 C CA . ARG A 1 340 ? -15.047 -5.838 -7.680 1.00 93.94 340 ARG A CA 1
ATOM 2786 C C . ARG A 1 340 ? -14.955 -5.978 -6.171 1.00 93.94 340 ARG A C 1
ATOM 2788 O O . ARG A 1 340 ? -15.603 -6.869 -5.642 1.00 93.94 340 ARG A O 1
ATOM 2795 N N . VAL A 1 341 ? -14.157 -5.129 -5.520 1.00 95.69 341 VAL A N 1
ATOM 2796 C CA . VAL A 1 341 ? -13.887 -5.199 -4.075 1.00 95.69 341 VAL A CA 1
ATOM 2797 C C . VAL A 1 341 ? -14.691 -4.190 -3.258 1.00 95.69 341 VAL A C 1
ATOM 2799 O O . VAL A 1 341 ? -14.412 -4.032 -2.077 1.00 95.69 341 VAL A O 1
ATOM 2802 N N . ASP A 1 342 ? -15.644 -3.478 -3.862 1.00 95.00 342 ASP A N 1
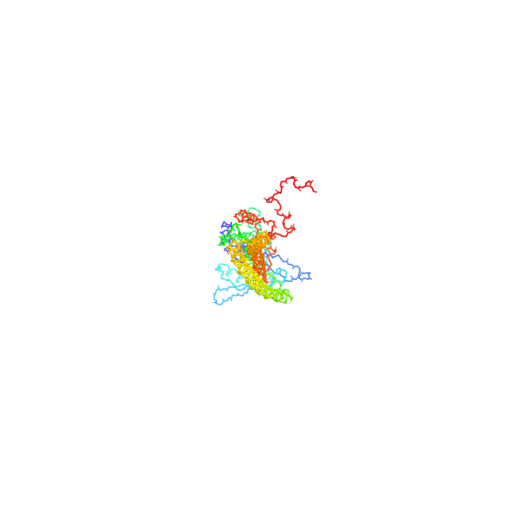ATOM 2803 C CA . ASP A 1 342 ? -16.387 -2.370 -3.247 1.00 95.00 342 ASP A CA 1
ATOM 2804 C C . ASP A 1 342 ? -15.455 -1.316 -2.612 1.00 95.00 342 ASP A C 1
ATOM 2806 O O . ASP A 1 342 ? -15.319 -1.194 -1.391 1.00 95.00 342 ASP A O 1
ATOM 2810 N N . TYR A 1 343 ? -14.694 -0.623 -3.461 1.00 94.75 343 TYR A N 1
ATOM 2811 C CA . TYR A 1 343 ? -13.795 0.460 -3.071 1.00 94.75 343 TYR A CA 1
ATOM 2812 C C . TYR A 1 343 ? -13.774 1.562 -4.126 1.00 94.75 343 TYR A C 1
ATOM 2814 O O . TYR A 1 343 ? -13.541 1.304 -5.307 1.00 94.75 343 TYR A O 1
ATOM 2822 N N . ASP A 1 344 ? -13.965 2.805 -3.689 1.00 93.69 344 ASP A N 1
ATOM 2823 C CA . ASP A 1 344 ? -13.937 3.955 -4.589 1.00 93.69 344 ASP A CA 1
ATOM 2824 C C . ASP A 1 344 ? -12.518 4.214 -5.110 1.00 93.69 344 ASP A C 1
ATOM 2826 O O . ASP A 1 344 ? -11.576 4.452 -4.346 1.00 93.69 344 ASP A O 1
ATOM 2830 N N . TRP A 1 345 ? -12.378 4.217 -6.436 1.00 92.56 345 TRP A N 1
ATOM 2831 C CA . TRP A 1 345 ? -11.111 4.438 -7.117 1.00 92.56 345 TRP A CA 1
ATOM 2832 C C . TRP A 1 345 ? -10.467 5.779 -6.753 1.00 92.56 345 TRP A C 1
ATOM 2834 O O . TRP A 1 345 ? -9.238 5.890 -6.727 1.00 92.56 345 TRP A O 1
ATOM 2844 N N . ARG A 1 346 ? -11.277 6.784 -6.398 1.00 92.50 346 ARG A N 1
ATOM 2845 C CA . ARG A 1 346 ? -10.815 8.115 -5.977 1.00 92.50 346 ARG A CA 1
ATOM 2846 C C . ARG A 1 346 ? -9.890 8.037 -4.761 1.00 92.50 346 ARG A C 1
ATOM 2848 O O . ARG A 1 346 ? -8.915 8.778 -4.677 1.00 92.50 346 ARG A O 1
ATOM 2855 N N . ASN A 1 347 ? -10.095 7.057 -3.879 1.00 92.31 347 ASN A N 1
ATOM 2856 C CA . ASN A 1 347 ? -9.286 6.875 -2.672 1.00 92.31 347 ASN A CA 1
ATOM 2857 C C . ASN A 1 347 ? -7.855 6.353 -2.937 1.00 92.31 347 ASN A C 1
ATOM 2859 O O . ASN A 1 347 ? -6.997 6.421 -2.037 1.00 92.31 347 ASN A O 1
ATOM 2863 N N . TYR A 1 348 ? -7.564 5.854 -4.148 1.00 89.31 348 TYR A N 1
ATOM 2864 C CA . TYR A 1 348 ? -6.201 5.488 -4.564 1.00 89.31 348 TYR A CA 1
ATOM 2865 C C . TYR A 1 348 ? -5.366 6.705 -4.966 1.00 89.31 348 TYR A C 1
ATOM 2867 O O . TYR A 1 348 ? -4.142 6.699 -4.813 1.00 89.31 348 TYR A O 1
ATOM 2875 N N . TYR A 1 349 ? -6.018 7.746 -5.478 1.00 92.31 349 TYR A N 1
ATOM 2876 C CA . TYR A 1 349 ? -5.364 8.887 -6.100 1.00 92.31 349 TYR A CA 1
ATOM 2877 C C . TYR A 1 349 ? -5.266 10.077 -5.143 1.00 92.31 349 TYR A C 1
ATOM 2879 O O . TYR A 1 349 ? -5.999 10.205 -4.166 1.00 92.31 349 TYR A O 1
ATOM 2887 N N . SER A 1 350 ? -4.313 10.971 -5.410 1.00 92.69 350 SER A N 1
ATOM 2888 C CA . SER A 1 350 ? -4.366 12.315 -4.834 1.00 92.69 350 SER A CA 1
ATOM 2889 C C . SER A 1 350 ? -5.471 13.121 -5.516 1.00 92.69 350 SER A C 1
ATOM 2891 O O . SER A 1 350 ? -5.814 12.839 -6.662 1.00 92.69 350 SER A O 1
ATOM 2893 N N . SER A 1 351 ? -5.951 14.189 -4.876 1.00 91.62 351 SER A N 1
ATOM 2894 C CA . SER A 1 351 ? -6.986 15.071 -5.443 1.00 91.62 351 SER A CA 1
ATOM 2895 C C . SER A 1 351 ? -6.637 15.611 -6.839 1.00 91.62 351 SER A C 1
ATOM 2897 O O . SER A 1 351 ? -7.501 15.770 -7.696 1.00 91.62 351 SER A O 1
ATOM 2899 N N . THR A 1 352 ? -5.355 15.866 -7.114 1.00 93.06 352 THR A N 1
ATOM 2900 C CA . THR A 1 352 ? -4.888 16.268 -8.449 1.00 93.06 352 THR A CA 1
ATOM 2901 C C . THR A 1 352 ? -5.049 15.151 -9.484 1.00 93.06 352 THR A C 1
ATOM 2903 O O . THR A 1 352 ? -5.438 15.418 -10.620 1.00 93.06 352 THR A O 1
ATOM 2906 N N . LEU A 1 353 ? -4.720 13.908 -9.121 1.00 93.12 353 LEU A N 1
ATOM 2907 C CA . LEU A 1 353 ? -4.821 12.762 -10.028 1.00 93.12 353 LEU A CA 1
ATOM 2908 C C . LEU A 1 353 ? -6.270 12.311 -10.214 1.00 93.12 353 LEU A C 1
ATOM 2910 O O . LEU A 1 353 ? -6.647 11.961 -11.324 1.00 93.12 353 LEU A O 1
ATOM 2914 N N . GLU A 1 354 ? -7.087 12.404 -9.170 1.00 93.56 354 GLU A N 1
ATOM 2915 C CA . GLU A 1 354 ? -8.532 12.206 -9.244 1.00 93.56 354 GLU A CA 1
ATOM 2916 C C . GLU A 1 354 ? -9.153 13.123 -10.306 1.00 93.56 354 GLU A C 1
ATOM 2918 O O . GLU A 1 354 ? -9.757 12.642 -11.261 1.00 93.56 354 GLU A O 1
ATOM 2923 N N . LYS A 1 355 ? -8.894 14.438 -10.228 1.00 92.94 355 LYS A N 1
ATOM 2924 C CA . LYS A 1 355 ? -9.357 15.410 -11.235 1.00 92.94 355 LYS A CA 1
ATOM 2925 C C . LYS A 1 355 ? -8.866 15.076 -12.642 1.00 92.94 355 LYS A C 1
ATOM 2927 O O . LYS A 1 355 ? -9.628 15.173 -13.599 1.00 92.94 355 LYS A O 1
ATOM 2932 N N . LYS A 1 356 ? -7.602 14.657 -12.776 1.00 92.81 356 LYS A N 1
ATOM 2933 C CA . LYS A 1 356 ? -7.022 14.244 -14.064 1.00 92.81 356 LYS A CA 1
ATOM 2934 C C . LYS A 1 356 ? -7.763 13.046 -14.671 1.00 92.81 356 LYS A C 1
ATOM 2936 O O . LYS A 1 356 ? -7.876 12.970 -15.892 1.00 92.81 356 LYS A O 1
ATOM 2941 N N . PHE A 1 357 ? -8.220 12.108 -13.848 1.00 94.38 357 PHE A N 1
ATOM 2942 C CA . PHE A 1 357 ? -8.837 10.858 -14.294 1.00 94.38 357 PHE A CA 1
ATOM 2943 C C . PHE A 1 357 ? -10.367 10.841 -14.177 1.00 94.38 357 PHE A C 1
ATOM 2945 O O . PHE A 1 357 ? -10.986 9.817 -14.448 1.00 94.38 357 PHE A O 1
ATOM 2952 N N . ASN A 1 358 ? -10.992 11.978 -13.864 1.00 91.69 358 ASN A N 1
ATOM 2953 C CA . ASN A 1 358 ? -12.445 12.099 -13.727 1.00 91.69 358 ASN A CA 1
ATOM 2954 C C . ASN A 1 358 ? -13.219 11.687 -14.996 1.00 91.69 358 ASN A C 1
ATOM 2956 O O . ASN A 1 358 ? -14.369 11.276 -14.915 1.00 91.69 358 ASN A O 1
ATOM 2960 N N . TRP A 1 359 ? -12.581 11.735 -16.170 1.00 93.12 359 TRP A N 1
ATOM 2961 C CA . TRP A 1 359 ? -13.167 11.282 -17.437 1.00 93.12 359 TRP A CA 1
ATOM 2962 C C . TRP A 1 359 ? -13.529 9.786 -17.463 1.00 93.12 359 TRP A C 1
ATOM 2964 O O . TRP A 1 359 ? -14.311 9.379 -18.317 1.00 93.12 359 TRP A O 1
ATOM 2974 N N . MET A 1 360 ? -12.963 8.959 -16.576 1.00 91.62 360 MET A N 1
ATOM 2975 C CA . MET A 1 360 ? -13.266 7.521 -16.520 1.00 91.62 360 MET A CA 1
ATOM 2976 C C . MET A 1 360 ? -14.650 7.217 -15.948 1.00 91.62 360 MET A C 1
ATOM 2978 O O . MET A 1 360 ? -15.267 6.220 -16.315 1.00 91.62 360 MET A O 1
ATOM 2982 N N . ASP A 1 361 ? -15.072 8.035 -14.989 1.00 85.94 361 ASP A N 1
ATOM 2983 C CA . ASP A 1 361 ? -16.276 7.857 -14.186 1.00 85.94 361 ASP A CA 1
ATOM 2984 C C . ASP A 1 361 ? -16.775 9.249 -13.766 1.00 85.94 361 ASP A C 1
ATOM 2986 O O . ASP A 1 361 ? -16.574 9.670 -12.617 1.00 85.94 361 ASP A O 1
ATOM 2990 N N . PRO A 1 362 ? -17.320 10.021 -14.727 1.00 75.00 362 PRO A N 1
ATOM 2991 C CA . PRO A 1 362 ? -17.812 11.359 -14.456 1.00 75.00 362 PRO A CA 1
ATOM 2992 C C . PRO A 1 362 ? -18.972 11.274 -13.465 1.00 75.00 362 PRO A C 1
ATOM 2994 O O . PRO A 1 362 ? -19.888 10.466 -13.629 1.00 75.00 362 PRO A O 1
ATOM 2997 N N . LYS A 1 363 ? -18.935 12.117 -12.429 1.00 68.62 363 LYS A N 1
ATOM 2998 C CA . LYS A 1 363 ? -20.053 12.230 -11.491 1.00 68.62 363 LYS A CA 1
ATOM 2999 C C . LYS A 1 363 ? -21.334 12.618 -12.245 1.00 68.62 363 LYS A C 1
ATOM 3001 O O . LYS A 1 363 ? -21.257 13.412 -13.186 1.00 68.62 363 LYS A O 1
ATOM 3006 N N . PRO A 1 364 ? -22.509 12.098 -11.852 1.00 56.91 364 PRO A N 1
ATOM 3007 C CA . PRO A 1 364 ? -23.771 12.585 -12.390 1.00 56.91 364 PRO A CA 1
ATOM 3008 C C . PRO A 1 364 ? -23.898 14.092 -12.122 1.00 56.91 364 PRO A C 1
ATOM 3010 O O . PRO A 1 364 ? -23.566 14.567 -11.036 1.00 56.91 364 PRO A O 1
ATOM 3013 N N . ALA A 1 365 ? -24.376 14.837 -13.123 1.00 57.06 365 ALA A N 1
ATOM 3014 C CA . ALA A 1 365 ? -24.391 16.305 -13.170 1.00 57.06 365 ALA A CA 1
ATOM 3015 C C . ALA A 1 365 ? -25.147 17.000 -12.012 1.00 57.06 365 ALA A C 1
ATOM 3017 O O . ALA A 1 365 ? -25.096 18.219 -11.884 1.00 57.06 365 ALA A O 1
ATOM 3018 N N . GLU A 1 366 ? -25.840 16.245 -11.160 1.00 52.81 366 GLU A N 1
ATOM 3019 C CA . GLU A 1 366 ? -26.626 16.754 -10.033 1.00 52.81 366 GLU A CA 1
ATOM 3020 C C . GLU A 1 366 ? -25.771 17.121 -8.802 1.00 52.81 366 GLU A C 1
ATOM 3022 O O . GLU A 1 366 ? -26.234 17.882 -7.956 1.00 52.81 366 GLU A O 1
ATOM 3027 N N . GLU A 1 367 ? -24.515 16.661 -8.709 1.00 52.88 367 GLU A N 1
ATOM 3028 C CA . GLU A 1 367 ? -23.600 17.013 -7.603 1.00 52.88 367 GLU A CA 1
ATOM 3029 C C . GLU A 1 367 ? -22.719 18.250 -7.869 1.00 52.88 367 GLU A C 1
ATOM 3031 O O . GLU A 1 367 ? -22.072 18.736 -6.946 1.00 52.88 367 GLU A O 1
ATOM 3036 N N . GLU A 1 368 ? -22.680 18.784 -9.096 1.00 46.38 368 GLU A N 1
ATOM 3037 C CA . GLU A 1 368 ? -21.895 19.994 -9.424 1.00 46.38 368 GLU A CA 1
ATOM 3038 C C . GLU A 1 368 ? -22.669 21.309 -9.191 1.00 46.38 368 GLU A C 1
ATOM 3040 O O . GLU A 1 368 ? -22.114 22.393 -9.365 1.00 46.38 368 GLU A O 1
ATOM 3045 N N . ALA A 1 369 ? -23.940 21.228 -8.779 1.00 46.56 369 ALA A N 1
ATOM 3046 C CA . ALA A 1 369 ? -24.823 22.380 -8.567 1.00 46.56 369 ALA A CA 1
ATOM 3047 C C . ALA A 1 369 ? -25.026 22.782 -7.086 1.00 46.56 369 ALA A C 1
ATOM 3049 O O . ALA A 1 369 ? -25.944 23.550 -6.788 1.00 46.56 369 ALA A O 1
ATOM 3050 N N . GLN A 1 370 ? -24.191 22.296 -6.162 1.00 38.09 370 GLN A N 1
ATOM 3051 C CA . GLN A 1 370 ? -24.142 22.735 -4.755 1.00 38.09 370 GLN A CA 1
ATOM 3052 C C . GLN A 1 370 ? -22.735 23.201 -4.396 1.00 38.09 370 GLN A C 1
ATOM 3054 O O . GLN A 1 370 ? -22.639 24.170 -3.608 1.00 38.09 370 GLN A O 1
#